Protein AF-A0A960FI20-F1 (afdb_monomer)

Structure (mmCIF, N/CA/C/O backbone):
data_AF-A0A960FI20-F1
#
_entry.id   AF-A0A960FI20-F1
#
loop_
_atom_site.group_PDB
_atom_site.id
_atom_site.type_symbol
_atom_site.label_atom_id
_atom_site.label_alt_id
_atom_site.label_comp_id
_atom_site.label_asym_id
_atom_site.label_entity_id
_atom_site.label_seq_id
_atom_site.pdbx_PDB_ins_code
_atom_site.Cartn_x
_atom_site.Cartn_y
_atom_site.Cartn_z
_atom_site.occupancy
_atom_site.B_iso_or_equiv
_atom_site.auth_seq_id
_atom_site.auth_comp_id
_atom_site.auth_asym_id
_atom_site.auth_atom_id
_atom_site.pdbx_PDB_model_num
ATOM 1 N N . VAL A 1 1 ? 6.458 -1.472 -18.094 1.00 82.38 1 VAL A N 1
ATOM 2 C CA . VAL A 1 1 ? 7.546 -1.364 -17.097 1.00 82.38 1 VAL A CA 1
ATOM 3 C C . VAL A 1 1 ? 6.953 -1.947 -15.848 1.00 82.38 1 VAL A C 1
ATOM 5 O O . VAL A 1 1 ? 5.847 -1.532 -15.524 1.00 82.38 1 VAL A O 1
ATOM 8 N N . ASP A 1 2 ? 7.610 -2.917 -15.233 1.00 91.19 2 ASP A N 1
ATOM 9 C CA . ASP A 1 2 ? 7.006 -3.619 -14.106 1.00 91.19 2 ASP A CA 1
ATOM 10 C C . ASP A 1 2 ? 7.209 -2.804 -12.830 1.00 91.19 2 ASP A C 1
ATOM 12 O O . ASP A 1 2 ? 8.298 -2.275 -12.584 1.00 91.19 2 ASP A O 1
ATOM 16 N N . MET A 1 3 ? 6.151 -2.691 -12.035 1.00 94.38 3 MET A N 1
ATOM 17 C CA . MET A 1 3 ? 6.225 -2.192 -10.671 1.00 94.38 3 MET A CA 1
ATOM 18 C C . MET A 1 3 ? 6.506 -3.395 -9.779 1.00 94.38 3 MET A C 1
ATOM 20 O O . MET A 1 3 ? 5.755 -4.364 -9.776 1.00 94.38 3 MET A O 1
ATOM 24 N N . ILE A 1 4 ? 7.625 -3.363 -9.069 1.00 95.25 4 ILE A N 1
ATOM 25 C CA . ILE A 1 4 ? 8.129 -4.510 -8.300 1.00 95.25 4 ILE A CA 1
ATOM 26 C C . ILE A 1 4 ? 7.874 -4.355 -6.795 1.00 95.25 4 ILE A C 1
ATOM 28 O O . ILE A 1 4 ? 8.427 -5.106 -6.003 1.00 95.25 4 ILE A O 1
ATOM 32 N N . GLY A 1 5 ? 7.064 -3.370 -6.396 1.00 95.75 5 GLY A N 1
ATOM 33 C CA . GLY A 1 5 ? 6.751 -3.064 -5.005 1.00 95.75 5 GLY A CA 1
ATOM 34 C C . GLY A 1 5 ? 7.703 -2.056 -4.361 1.00 95.75 5 GLY A C 1
ATOM 35 O O . GLY A 1 5 ? 8.228 -1.145 -5.003 1.00 95.75 5 GLY A O 1
ATOM 36 N N . GLY A 1 6 ? 7.895 -2.206 -3.052 1.00 96.00 6 GLY A N 1
ATOM 37 C CA . GLY A 1 6 ? 8.573 -1.251 -2.178 1.00 96.00 6 GLY A CA 1
ATOM 38 C C . GLY A 1 6 ? 7.660 -0.865 -1.021 1.00 96.00 6 GLY A C 1
ATOM 39 O O . GLY A 1 6 ? 6.685 -1.554 -0.750 1.00 96.00 6 GLY A O 1
ATOM 40 N N . VAL A 1 7 ? 7.949 0.234 -0.333 1.00 97.00 7 VAL A N 1
ATOM 41 C CA . VAL A 1 7 ? 7.071 0.729 0.737 1.00 97.00 7 VAL A CA 1
ATOM 42 C C . VAL A 1 7 ? 5.947 1.579 0.141 1.00 97.00 7 VAL A C 1
ATOM 44 O O . VAL A 1 7 ? 6.214 2.469 -0.667 1.00 97.00 7 VAL A O 1
ATOM 47 N N . SER A 1 8 ? 4.708 1.295 0.551 1.00 96.69 8 SER A N 1
ATOM 48 C CA . SER A 1 8 ? 3.514 2.079 0.199 1.00 96.69 8 SER A CA 1
ATOM 49 C C . SER A 1 8 ? 3.365 3.347 1.068 1.00 96.69 8 SER A C 1
ATOM 51 O O . SER A 1 8 ? 4.309 3.774 1.735 1.00 96.69 8 SER A O 1
ATOM 53 N N . TYR A 1 9 ? 2.192 3.987 1.057 1.00 94.62 9 TYR A N 1
ATOM 54 C CA . TYR A 1 9 ? 1.905 5.242 1.748 1.00 94.62 9 TYR A CA 1
ATOM 55 C C . TYR A 1 9 ? 2.172 5.150 3.257 1.00 94.62 9 TYR A C 1
ATOM 57 O O . TYR A 1 9 ? 1.477 4.455 3.997 1.00 94.62 9 TYR A O 1
ATOM 65 N N . ILE A 1 10 ? 3.188 5.880 3.724 1.00 96.00 10 ILE A N 1
ATOM 66 C CA . ILE A 1 10 ? 3.640 5.872 5.117 1.00 96.00 10 ILE A CA 1
ATOM 67 C C . ILE A 1 10 ? 3.602 7.277 5.723 1.00 96.00 10 ILE A C 1
ATOM 69 O O . ILE A 1 10 ? 4.034 8.258 5.112 1.00 96.00 10 ILE A O 1
ATOM 73 N N . GLY A 1 11 ? 3.078 7.373 6.946 1.00 94.75 11 GLY A N 1
ATOM 74 C CA . GLY A 1 11 ? 2.953 8.626 7.677 1.00 94.75 11 GLY A CA 1
ATOM 75 C C . GLY A 1 11 ? 4.294 9.177 8.192 1.00 94.75 11 GLY A C 1
ATOM 76 O O . GLY A 1 11 ? 5.259 8.431 8.384 1.00 94.75 11 GLY A O 1
ATOM 77 N N . PRO A 1 12 ? 4.382 10.491 8.475 1.00 93.06 12 PRO A N 1
ATOM 78 C CA . PRO A 1 12 ? 5.591 11.097 9.024 1.00 93.06 12 PRO A CA 1
ATOM 79 C C . PRO A 1 12 ? 6.026 10.454 10.347 1.00 93.06 12 PRO A C 1
ATOM 81 O O . PRO A 1 12 ? 5.222 10.282 11.260 1.00 93.06 1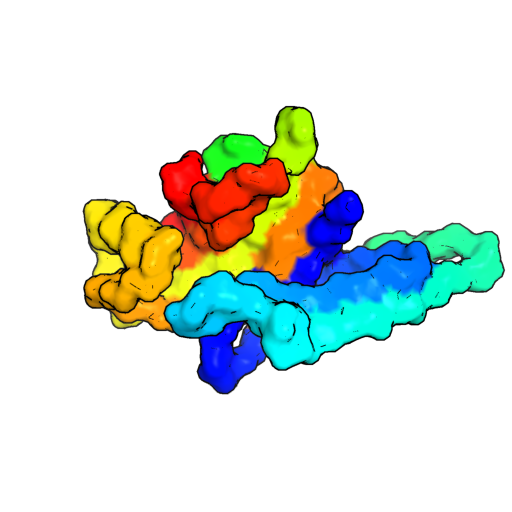2 PRO A O 1
ATOM 84 N N . GLY A 1 13 ? 7.322 10.159 10.475 1.00 94.25 13 GLY A N 1
ATOM 85 C CA . GLY A 1 13 ? 7.905 9.600 11.701 1.00 94.25 13 GLY A CA 1
ATOM 86 C C . GLY A 1 13 ? 7.683 8.097 11.901 1.00 94.25 13 GLY A C 1
ATOM 87 O O . GLY A 1 13 ? 8.167 7.560 12.894 1.00 94.25 13 GLY A O 1
ATOM 88 N N . GLN A 1 14 ? 7.000 7.426 10.972 1.00 94.44 14 GLN A N 1
ATOM 89 C CA . GLN A 1 14 ? 6.818 5.977 10.981 1.00 94.44 14 GLN A CA 1
ATOM 90 C C . GLN A 1 14 ? 8.007 5.260 10.328 1.00 94.44 14 GLN A C 1
ATOM 92 O O . GLN A 1 14 ? 8.851 5.861 9.657 1.00 94.44 14 GLN A O 1
ATOM 97 N N . THR A 1 15 ? 8.089 3.950 10.532 1.00 95.38 15 THR A N 1
ATOM 98 C CA . THR A 1 15 ? 9.057 3.070 9.872 1.00 95.38 15 THR A CA 1
ATOM 99 C C . THR A 1 15 ? 8.374 1.752 9.548 1.00 95.38 15 THR A C 1
ATOM 101 O O . THR A 1 15 ? 7.622 1.234 10.367 1.00 95.38 15 THR A O 1
ATOM 104 N N . ILE A 1 16 ? 8.648 1.224 8.360 1.00 96.31 16 ILE A N 1
ATOM 105 C CA . ILE A 1 16 ? 8.193 -0.089 7.915 1.00 96.31 16 ILE A CA 1
ATOM 106 C C . ILE A 1 16 ? 9.279 -0.700 7.033 1.00 96.31 16 ILE A C 1
ATOM 108 O O . ILE A 1 16 ? 10.010 0.024 6.349 1.00 96.31 16 ILE A O 1
ATOM 112 N N . ASP A 1 17 ? 9.351 -2.024 7.026 1.00 97.00 17 ASP A N 1
ATOM 113 C CA . ASP A 1 17 ? 10.226 -2.777 6.146 1.00 97.00 17 ASP A CA 1
ATOM 114 C C . ASP A 1 17 ? 9.407 -3.475 5.056 1.00 97.00 17 ASP A C 1
ATOM 116 O O . ASP A 1 17 ? 8.407 -4.147 5.327 1.00 97.00 17 ASP A O 1
ATOM 120 N N . ALA A 1 18 ? 9.867 -3.338 3.816 1.00 96.75 18 ALA A N 1
ATOM 121 C CA . ALA A 1 18 ? 9.397 -4.109 2.678 1.00 96.75 18 ALA A CA 1
ATOM 122 C C . ALA A 1 18 ? 10.592 -4.792 2.009 1.00 96.75 18 ALA A C 1
ATOM 124 O O . ALA A 1 18 ? 11.679 -4.217 1.921 1.00 96.75 18 ALA A O 1
ATOM 125 N N . MET A 1 19 ? 10.383 -6.010 1.525 1.00 95.75 19 MET A N 1
ATOM 126 C CA . MET A 1 19 ? 11.383 -6.777 0.798 1.00 95.75 19 MET A CA 1
ATOM 127 C C . MET A 1 19 ? 10.833 -7.147 -0.572 1.00 95.75 19 MET A C 1
ATOM 129 O O . MET A 1 19 ? 9.736 -7.687 -0.687 1.00 95.75 19 MET A O 1
ATOM 133 N N . VAL A 1 20 ? 11.604 -6.841 -1.609 1.00 93.88 20 VAL A N 1
ATOM 134 C CA . VAL A 1 20 ? 11.245 -7.095 -3.004 1.00 93.88 20 VAL A CA 1
ATOM 135 C C . VAL A 1 20 ? 12.447 -7.652 -3.743 1.00 93.88 20 VAL A C 1
ATOM 137 O O . VAL A 1 20 ? 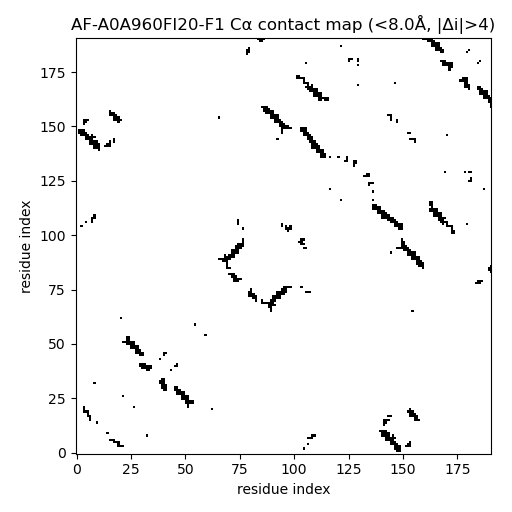13.592 -7.302 -3.437 1.00 93.88 20 VAL A O 1
ATOM 140 N N . ASP A 1 21 ? 12.179 -8.482 -4.741 1.00 90.50 21 ASP A N 1
ATOM 141 C CA . ASP A 1 21 ? 13.219 -8.971 -5.628 1.00 90.50 21 ASP A CA 1
ATOM 142 C C . ASP A 1 21 ? 13.553 -7.921 -6.678 1.00 90.50 21 ASP A C 1
ATOM 144 O O . ASP A 1 21 ? 12.712 -7.487 -7.466 1.00 90.50 21 ASP A O 1
ATOM 148 N N . LEU A 1 22 ? 14.821 -7.518 -6.706 1.00 90.75 22 LEU A N 1
ATOM 149 C CA . LEU A 1 22 ? 15.309 -6.586 -7.707 1.00 90.75 22 LEU A CA 1
ATOM 150 C C . LEU A 1 22 ? 15.902 -7.360 -8.891 1.00 90.75 22 LEU A C 1
ATOM 152 O O . LEU A 1 22 ? 16.915 -8.048 -8.717 1.00 90.75 22 LEU A O 1
ATOM 156 N N . PRO A 1 23 ? 15.338 -7.238 -10.107 1.00 87.44 23 PRO A N 1
ATOM 157 C CA . PRO A 1 23 ? 15.935 -7.855 -11.279 1.00 87.44 23 PRO A CA 1
ATOM 158 C C . PRO A 1 23 ? 17.268 -7.178 -11.616 1.00 87.44 23 PRO A C 1
ATOM 160 O O . PRO A 1 23 ? 17.467 -5.985 -11.377 1.00 87.44 23 PRO A O 1
ATOM 163 N N . ALA A 1 24 ? 18.181 -7.935 -12.228 1.00 90.12 24 ALA A N 1
ATOM 164 C CA . ALA A 1 24 ? 19.401 -7.367 -12.788 1.00 90.12 24 ALA A CA 1
ATOM 165 C C . ALA A 1 24 ? 19.065 -6.289 -13.833 1.00 90.12 24 ALA A C 1
ATOM 167 O O . ALA A 1 24 ? 18.189 -6.477 -14.678 1.00 90.12 24 ALA A O 1
ATOM 168 N N . GLY A 1 25 ? 19.799 -5.178 -13.810 1.00 91.31 25 GLY A N 1
ATOM 169 C CA . GLY A 1 25 ? 19.575 -4.034 -14.690 1.00 91.31 25 GLY A CA 1
ATOM 170 C C . GLY A 1 25 ? 19.323 -2.736 -13.929 1.00 91.31 25 GLY A C 1
ATOM 171 O O . GLY A 1 25 ? 19.818 -2.532 -12.822 1.00 91.31 25 GLY A O 1
ATOM 172 N N . THR A 1 26 ? 18.606 -1.813 -14.563 1.00 94.44 26 THR A N 1
ATOM 173 C CA . THR A 1 26 ? 18.280 -0.508 -13.980 1.00 94.44 26 THR A CA 1
ATOM 174 C C . THR A 1 26 ? 16.922 -0.572 -13.298 1.00 94.44 26 THR A C 1
ATOM 176 O O . THR A 1 26 ? 15.915 -0.815 -13.956 1.00 94.44 26 THR A O 1
ATOM 179 N N . VAL A 1 27 ? 16.899 -0.293 -11.999 1.00 95.38 27 VAL A N 1
ATOM 180 C CA . VAL A 1 27 ? 15.680 -0.161 -11.197 1.00 95.38 27 VAL A CA 1
ATOM 181 C C . VAL A 1 27 ? 15.535 1.296 -10.782 1.00 95.38 27 VAL A C 1
ATOM 183 O O . VAL A 1 27 ? 16.513 1.937 -10.400 1.00 95.38 27 VAL A O 1
ATOM 186 N N . MET A 1 28 ? 14.321 1.832 -10.844 1.00 95.62 28 MET A N 1
ATOM 187 C CA . MET A 1 28 ? 14.019 3.165 -10.334 1.00 95.62 28 MET A CA 1
ATOM 188 C C . MET A 1 28 ? 13.150 3.041 -9.085 1.00 95.62 28 MET A C 1
ATOM 190 O O . MET A 1 28 ? 12.096 2.419 -9.126 1.00 95.62 28 MET A O 1
ATOM 194 N N . ALA A 1 29 ? 13.589 3.648 -7.988 1.00 95.31 29 ALA A N 1
ATOM 195 C CA . ALA A 1 29 ? 12.762 3.860 -6.811 1.00 95.31 29 ALA A CA 1
ATOM 196 C C . ALA A 1 29 ? 12.057 5.212 -6.959 1.00 95.31 29 ALA A C 1
ATOM 198 O O . ALA A 1 29 ? 12.718 6.237 -7.154 1.00 95.31 29 ALA A O 1
ATOM 199 N N . MET A 1 30 ? 10.728 5.220 -6.881 1.00 95.31 30 MET A N 1
ATOM 200 C CA . MET A 1 30 ? 9.900 6.415 -7.053 1.00 95.31 30 MET A CA 1
ATOM 201 C C . MET A 1 30 ? 8.853 6.482 -5.948 1.00 95.31 30 MET A C 1
ATOM 203 O O . MET A 1 30 ? 8.165 5.501 -5.690 1.00 95.31 30 MET A O 1
ATOM 207 N N . CYS A 1 31 ? 8.705 7.646 -5.317 1.00 95.19 31 CYS A N 1
ATOM 208 C CA . CYS A 1 31 ? 7.596 7.896 -4.402 1.00 95.19 31 CYS A CA 1
ATOM 209 C C . CYS A 1 31 ? 6.406 8.493 -5.171 1.00 95.19 31 CYS A C 1
ATOM 211 O O . CYS A 1 31 ? 6.470 9.641 -5.619 1.00 95.19 31 CYS A O 1
ATOM 213 N N . TYR A 1 32 ? 5.334 7.713 -5.327 1.00 92.38 32 TYR A N 1
ATOM 214 C CA . TYR A 1 32 ? 4.111 8.134 -6.030 1.00 92.38 32 TYR A CA 1
ATOM 215 C C . TYR A 1 32 ? 3.142 8.942 -5.168 1.00 92.38 32 TYR A C 1
ATOM 217 O O . TYR A 1 32 ? 2.195 9.519 -5.690 1.00 92.38 32 TYR A O 1
ATOM 225 N N . VAL A 1 33 ? 3.418 9.043 -3.869 1.00 92.00 33 VAL A N 1
ATOM 226 C CA . VAL A 1 33 ? 2.617 9.816 -2.924 1.00 92.00 33 VAL A CA 1
ATOM 227 C C . VAL A 1 33 ? 2.472 11.267 -3.398 1.00 92.00 33 VAL A C 1
ATOM 229 O O . VAL A 1 33 ? 3.501 11.929 -3.591 1.00 92.00 33 VAL A O 1
ATOM 232 N N . PRO A 1 34 ? 1.240 11.770 -3.591 1.00 90.50 34 PRO A N 1
ATOM 233 C CA . PRO A 1 34 ? 1.019 13.147 -3.998 1.00 90.50 34 PRO A CA 1
ATOM 234 C C . PRO A 1 34 ? 1.239 14.113 -2.830 1.00 90.50 34 PRO A C 1
ATOM 236 O O . PRO A 1 34 ? 0.915 13.827 -1.677 1.00 90.50 34 PRO A O 1
ATOM 239 N N . ASP A 1 35 ? 1.773 15.288 -3.144 1.00 90.12 35 ASP A N 1
ATOM 240 C CA . ASP A 1 35 ? 1.761 16.438 -2.247 1.00 90.12 35 ASP A CA 1
ATOM 241 C C . ASP A 1 35 ? 0.374 17.132 -2.244 1.00 90.12 35 ASP A C 1
ATOM 243 O O . ASP A 1 35 ? -0.534 16.712 -2.969 1.00 90.12 35 ASP A O 1
ATOM 247 N N . PRO A 1 36 ? 0.164 18.206 -1.456 1.00 88.56 36 PRO A N 1
ATOM 248 C CA . PRO A 1 36 ? -1.114 18.924 -1.440 1.00 88.56 36 PRO A CA 1
ATOM 249 C C . PRO A 1 36 ? -1.542 19.545 -2.783 1.00 88.56 36 PRO A C 1
ATOM 251 O O . PRO A 1 36 ? -2.718 19.866 -2.937 1.00 88.56 36 PRO A O 1
ATOM 254 N N . ASP A 1 37 ? -0.623 19.715 -3.742 1.00 88.25 37 ASP A N 1
ATOM 255 C CA . ASP A 1 37 ? -0.922 20.182 -5.102 1.00 88.25 37 ASP A CA 1
ATOM 256 C C . ASP A 1 37 ? -1.252 19.009 -6.056 1.00 88.25 37 ASP A C 1
ATOM 258 O O . ASP A 1 37 ? -1.463 19.222 -7.252 1.00 88.25 37 ASP A O 1
ATOM 262 N N . GLY A 1 38 ? -1.269 17.767 -5.554 1.00 87.00 38 GLY A N 1
ATOM 263 C CA . GLY A 1 38 ? -1.488 16.549 -6.336 1.00 87.00 38 GLY A CA 1
ATOM 264 C C . GLY A 1 38 ? -0.245 16.055 -7.084 1.00 87.00 38 GLY A C 1
ATOM 265 O O . GLY A 1 38 ? -0.346 15.167 -7.929 1.00 87.00 38 GLY A O 1
ATOM 266 N N . VAL A 1 39 ? 0.937 16.621 -6.819 1.00 90.88 39 VAL A N 1
ATOM 267 C CA . VAL A 1 39 ? 2.173 16.264 -7.524 1.00 90.88 39 VAL A CA 1
ATOM 268 C C . VAL A 1 39 ? 2.902 15.161 -6.766 1.00 90.88 39 VAL A C 1
ATOM 270 O O . VAL A 1 39 ? 3.272 15.342 -5.608 1.00 90.88 39 VAL A O 1
ATOM 273 N N . ALA A 1 40 ? 3.176 14.037 -7.432 1.00 92.81 40 ALA A N 1
ATOM 274 C CA . ALA A 1 40 ? 3.939 12.937 -6.844 1.00 92.81 40 ALA A CA 1
ATOM 275 C C . ALA A 1 40 ? 5.310 13.404 -6.320 1.00 92.81 40 ALA A C 1
ATOM 277 O O . ALA A 1 40 ? 6.055 14.106 -7.016 1.00 92.81 40 ALA A O 1
ATOM 278 N N . HIS A 1 41 ? 5.701 12.953 -5.128 1.00 95.81 41 HIS A N 1
ATOM 279 C CA . HIS A 1 41 ? 6.988 13.299 -4.523 1.00 95.81 41 HIS A CA 1
ATOM 280 C C . HIS A 1 41 ? 8.195 12.927 -5.399 1.00 95.81 41 HIS A C 1
ATOM 282 O O . HIS A 1 41 ? 9.216 13.618 -5.351 1.00 95.81 41 HIS A O 1
ATOM 288 N N . ALA A 1 42 ? 8.093 11.906 -6.256 1.00 96.38 42 ALA A N 1
ATOM 289 C CA . ALA A 1 42 ? 9.114 11.588 -7.255 1.00 96.38 42 ALA A CA 1
ATOM 290 C C . ALA A 1 42 ? 9.433 12.783 -8.170 1.00 96.38 42 ALA A C 1
ATOM 292 O O . ALA A 1 42 ? 10.605 13.066 -8.428 1.00 96.38 42 ALA A O 1
ATOM 293 N N . LEU A 1 43 ? 8.410 13.540 -8.585 1.00 95.62 43 LEU A N 1
ATOM 294 C CA . LEU A 1 43 ? 8.551 14.762 -9.387 1.00 95.62 43 LEU A CA 1
ATOM 295 C C . LEU A 1 43 ? 9.052 15.957 -8.563 1.00 95.62 43 LEU A C 1
ATOM 297 O O . LEU A 1 43 ? 9.542 16.937 -9.123 1.00 95.62 43 LEU A O 1
ATOM 301 N N . ARG A 1 44 ? 8.988 15.862 -7.231 1.00 96.25 44 ARG A N 1
ATOM 302 C CA . ARG A 1 44 ? 9.649 16.779 -6.290 1.00 96.25 44 ARG A CA 1
ATOM 303 C C . ARG A 1 44 ? 11.087 16.362 -5.953 1.00 96.25 44 ARG A C 1
ATOM 305 O O . ARG A 1 44 ? 11.737 17.028 -5.153 1.00 96.25 44 ARG A O 1
ATOM 312 N N . GLY A 1 45 ? 11.602 15.300 -6.576 1.00 96.50 45 GLY A N 1
ATOM 313 C CA . GLY A 1 45 ? 12.975 14.822 -6.404 1.00 96.50 45 GLY A CA 1
ATOM 314 C C . GLY A 1 45 ? 13.122 13.606 -5.489 1.00 96.50 45 GLY A C 1
ATOM 315 O O . GLY A 1 45 ? 14.243 13.153 -5.279 1.00 96.50 45 GLY A O 1
ATOM 316 N N . MET A 1 46 ? 12.026 13.036 -4.978 1.00 97.56 46 MET A N 1
ATOM 317 C CA . MET A 1 46 ? 12.043 11.783 -4.212 1.00 97.56 46 MET A CA 1
ATOM 318 C C . MET A 1 46 ? 12.067 10.567 -5.147 1.00 97.56 46 MET A C 1
ATOM 320 O O . MET A 1 46 ? 11.151 9.743 -5.180 1.00 97.56 46 MET A O 1
ATOM 324 N N . SER A 1 47 ? 13.111 10.496 -5.965 1.00 96.75 47 SER A N 1
ATOM 325 C CA . SER A 1 47 ? 13.395 9.361 -6.833 1.00 96.75 47 SER A CA 1
ATOM 326 C C . SER A 1 47 ? 14.878 9.015 -6.787 1.00 96.75 47 SER A C 1
ATOM 328 O O . SER A 1 47 ? 15.732 9.862 -6.521 1.00 96.75 47 SER A O 1
ATOM 330 N N . SER A 1 48 ? 15.187 7.746 -7.020 1.00 96.69 48 SER A N 1
ATOM 331 C CA . SER A 1 48 ? 16.555 7.251 -7.111 1.00 96.69 48 SER A CA 1
ATOM 332 C C . SER A 1 48 ? 16.645 6.169 -8.175 1.00 96.69 48 SER A C 1
ATOM 334 O O . SER A 1 48 ? 15.670 5.477 -8.458 1.00 96.69 48 SER A O 1
ATOM 336 N N . VAL A 1 49 ? 17.824 6.014 -8.766 1.00 95.81 49 VAL A N 1
ATOM 337 C CA . VAL A 1 49 ? 18.101 4.969 -9.751 1.00 95.81 49 VAL A CA 1
ATOM 338 C C . VAL A 1 49 ? 19.167 4.049 -9.184 1.00 95.81 49 VAL A C 1
ATOM 340 O O . VAL A 1 49 ? 20.237 4.495 -8.772 1.00 95.81 49 VAL A O 1
ATOM 343 N N . LEU A 1 50 ? 18.877 2.755 -9.192 1.00 93.44 50 LEU A N 1
ATOM 344 C CA . LEU A 1 50 ? 19.777 1.692 -8.789 1.00 93.44 50 LEU A CA 1
ATOM 345 C C . LEU A 1 50 ? 20.204 0.910 -10.031 1.00 93.44 50 LEU A C 1
ATOM 347 O O . LEU A 1 50 ? 19.402 0.630 -10.920 1.00 93.44 50 LEU A O 1
ATOM 351 N N . THR A 1 51 ? 21.482 0.548 -10.091 1.00 94.88 51 THR A N 1
ATOM 352 C CA . THR A 1 51 ? 21.969 -0.452 -11.046 1.00 94.88 51 THR A CA 1
ATOM 353 C C . THR A 1 51 ? 22.223 -1.736 -10.282 1.00 94.88 51 THR A C 1
ATOM 355 O O . THR A 1 51 ? 23.120 -1.799 -9.443 1.00 94.88 51 THR A O 1
ATOM 358 N N . VAL A 1 52 ? 21.417 -2.746 -10.566 1.00 92.06 52 VAL A N 1
ATOM 359 C CA . VAL A 1 52 ? 21.499 -4.072 -9.971 1.00 92.06 52 VAL A CA 1
ATOM 360 C C . VAL A 1 52 ? 22.366 -4.923 -10.887 1.00 92.06 52 VAL A C 1
ATOM 362 O O . VAL A 1 52 ? 22.046 -5.128 -12.059 1.00 92.06 52 VAL A O 1
ATOM 365 N N . GLY A 1 53 ? 23.509 -5.372 -10.377 1.00 86.56 53 GLY A N 1
ATOM 366 C CA . GLY A 1 53 ? 24.385 -6.262 -11.130 1.00 86.56 53 GLY A CA 1
ATOM 367 C C . GLY A 1 53 ? 23.690 -7.593 -11.413 1.00 86.56 53 GLY A C 1
ATOM 368 O O . GLY A 1 53 ? 23.007 -8.137 -10.549 1.00 86.56 53 GLY A O 1
ATOM 369 N N . GLY A 1 54 ? 23.886 -8.141 -12.611 1.00 72.81 54 GLY A N 1
ATOM 370 C CA . GLY A 1 54 ? 23.654 -9.567 -12.818 1.00 72.81 54 GLY A CA 1
ATOM 371 C C . GLY A 1 54 ? 24.746 -10.340 -12.087 1.00 72.81 54 GLY A C 1
ATOM 372 O O . GLY A 1 54 ? 25.916 -9.983 -12.219 1.00 72.81 54 GLY A O 1
ATOM 373 N N . GLY A 1 55 ? 24.384 -11.369 -11.316 1.00 63.38 55 GLY A N 1
ATOM 374 C CA . GLY A 1 55 ? 25.371 -12.302 -10.764 1.00 63.38 55 GLY A CA 1
ATOM 375 C C . GLY A 1 55 ? 26.273 -12.864 -11.870 1.00 63.38 55 GLY A C 1
ATOM 376 O O . GLY A 1 55 ? 25.879 -12.849 -13.035 1.00 63.38 55 GLY A O 1
ATOM 377 N N . ASP A 1 56 ? 27.470 -13.335 -11.510 1.00 62.38 56 ASP A N 1
ATOM 378 C CA . ASP A 1 56 ? 28.610 -13.672 -12.390 1.00 62.38 56 ASP A CA 1
ATOM 379 C C . ASP A 1 56 ? 28.359 -14.802 -13.428 1.00 62.38 56 ASP A C 1
ATOM 381 O O . ASP A 1 56 ? 29.095 -15.786 -13.500 1.00 62.38 56 ASP A O 1
ATOM 385 N N . GLY A 1 57 ? 27.306 -14.713 -14.244 1.00 56.91 57 GLY A N 1
ATOM 386 C CA . GLY A 1 57 ? 26.899 -15.723 -15.225 1.00 56.91 57 GLY A CA 1
ATOM 387 C C . GLY A 1 57 ? 26.405 -17.045 -14.623 1.00 56.91 57 GLY A C 1
ATOM 388 O O . GLY A 1 57 ? 26.153 -17.990 -15.369 1.00 56.91 57 GLY A O 1
ATOM 389 N N . GLY A 1 58 ? 26.281 -17.134 -13.296 1.00 58.94 58 GLY A N 1
ATOM 390 C CA . GLY A 1 58 ? 25.672 -18.267 -12.600 1.00 58.94 58 GLY A CA 1
ATOM 391 C C . GLY A 1 58 ? 24.145 -18.200 -12.617 1.00 58.94 58 GLY A C 1
ATOM 392 O O . GLY A 1 58 ? 23.560 -17.146 -12.864 1.00 58.94 58 GLY A O 1
ATOM 393 N N . THR A 1 59 ? 23.488 -19.326 -12.329 1.00 55.78 59 THR A N 1
ATOM 394 C CA . THR A 1 59 ? 22.049 -19.343 -12.028 1.00 55.78 59 THR A CA 1
ATOM 395 C C . THR A 1 59 ? 21.770 -18.315 -10.926 1.00 55.78 59 THR A C 1
ATOM 397 O O . THR A 1 59 ? 22.454 -18.378 -9.898 1.00 55.78 59 THR A O 1
ATOM 400 N N . PRO A 1 60 ? 20.818 -17.379 -11.111 1.00 57.47 60 PRO A N 1
ATOM 401 C CA . PRO A 1 60 ? 20.420 -16.469 -10.046 1.00 57.47 60 PRO A CA 1
ATOM 402 C C . PRO A 1 60 ? 20.113 -17.271 -8.775 1.00 57.47 60 PRO A C 1
ATOM 404 O O . PRO A 1 60 ? 19.499 -18.341 -8.886 1.00 57.47 60 PRO A O 1
ATOM 407 N N . PRO A 1 61 ? 20.562 -16.824 -7.587 1.00 58.66 61 PRO A N 1
ATOM 408 C CA . PRO A 1 61 ? 20.132 -17.462 -6.352 1.00 58.66 61 PRO A CA 1
ATOM 409 C C . PRO A 1 61 ? 18.601 -17.494 -6.329 1.00 58.66 61 PRO A C 1
ATOM 411 O O . PRO A 1 61 ? 17.954 -16.557 -6.797 1.00 58.66 61 PRO A O 1
ATOM 414 N N . ALA A 1 62 ? 18.032 -18.599 -5.844 1.00 63.09 62 ALA A N 1
ATOM 415 C CA . ALA A 1 62 ? 16.590 -18.685 -5.668 1.00 63.09 62 ALA A CA 1
ATOM 416 C C . ALA A 1 62 ? 16.123 -17.526 -4.776 1.00 63.09 62 ALA A C 1
ATOM 418 O O . ALA A 1 62 ? 16.829 -17.176 -3.825 1.00 63.09 62 ALA A O 1
ATOM 419 N N . GLN A 1 63 ? 14.955 -16.965 -5.098 1.00 67.38 63 GLN A N 1
ATOM 420 C CA . GLN A 1 63 ? 14.271 -15.983 -4.263 1.00 67.38 63 GLN A CA 1
ATOM 421 C C . GLN A 1 63 ? 14.261 -16.478 -2.815 1.00 67.38 63 GLN A C 1
ATOM 423 O O . GLN A 1 63 ? 13.916 -17.632 -2.543 1.00 67.38 63 GLN A O 1
ATOM 428 N N . GLN A 1 64 ? 14.744 -15.629 -1.908 1.00 73.62 64 GLN A N 1
ATOM 429 C CA . GLN A 1 64 ? 14.815 -15.951 -0.491 1.00 73.62 64 GLN A CA 1
ATOM 430 C C . GLN A 1 64 ? 13.673 -15.247 0.225 1.00 73.62 64 GLN A C 1
ATOM 432 O O . GLN A 1 64 ? 13.739 -14.048 0.489 1.00 73.62 64 GLN A O 1
ATOM 437 N N . ASP A 1 65 ? 12.638 -16.013 0.552 1.00 85.00 65 ASP A N 1
ATOM 438 C CA . ASP A 1 65 ? 11.590 -15.580 1.466 1.00 85.00 65 ASP A CA 1
ATOM 439 C C . ASP A 1 65 ? 12.210 -15.171 2.818 1.00 85.00 65 ASP A C 1
ATOM 441 O O . ASP A 1 65 ? 13.193 -15.779 3.270 1.00 85.00 65 ASP A O 1
ATOM 445 N N . PRO A 1 66 ? 11.636 -14.172 3.503 1.00 84.94 66 PRO A N 1
ATOM 446 C CA . PRO A 1 66 ? 12.018 -13.888 4.872 1.00 84.94 66 PRO A CA 1
ATOM 447 C C . PRO A 1 66 ? 11.513 -15.032 5.765 1.00 84.94 66 PRO A C 1
ATOM 449 O O . PRO A 1 66 ? 10.382 -15.486 5.617 1.00 84.94 66 PRO A O 1
ATOM 452 N N . ASP A 1 67 ? 12.334 -15.512 6.698 1.00 79.75 67 ASP A N 1
ATOM 453 C CA . ASP A 1 67 ? 11.976 -16.633 7.579 1.00 79.75 67 ASP A CA 1
ATOM 454 C C . ASP A 1 67 ? 11.814 -16.151 9.036 1.00 79.75 67 ASP A C 1
ATOM 456 O O . ASP A 1 67 ? 12.786 -15.630 9.599 1.00 79.75 67 ASP A O 1
ATOM 460 N N . PRO A 1 68 ? 10.631 -16.305 9.673 1.00 87.50 68 PRO A N 1
ATOM 461 C CA . PRO A 1 68 ? 9.394 -16.906 9.149 1.00 87.50 68 PRO A CA 1
ATOM 462 C C . PRO A 1 68 ? 8.469 -15.918 8.408 1.00 87.50 68 PRO A C 1
ATOM 464 O O . PRO A 1 68 ? 8.360 -14.749 8.785 1.00 87.50 68 PRO A O 1
ATOM 467 N N . VAL A 1 69 ? 7.714 -16.430 7.425 1.00 94.88 69 VAL A N 1
ATOM 468 C CA . VAL A 1 69 ? 6.537 -15.758 6.837 1.00 94.88 69 VAL A CA 1
ATOM 469 C C . VAL A 1 69 ? 5.297 -16.091 7.676 1.00 94.88 69 VAL A C 1
ATOM 471 O O . VAL A 1 69 ? 4.949 -17.260 7.838 1.00 94.88 69 VAL A O 1
ATOM 474 N N . ALA A 1 70 ? 4.626 -15.069 8.205 1.00 96.44 70 ALA A N 1
ATOM 475 C CA . ALA A 1 70 ? 3.444 -15.179 9.061 1.00 96.44 70 ALA A CA 1
ATOM 476 C C . ALA A 1 70 ? 2.154 -15.497 8.284 1.00 96.44 70 ALA A C 1
ATOM 478 O O . ALA A 1 70 ? 1.271 -16.173 8.809 1.00 96.44 70 ALA A O 1
ATOM 479 N N . GLY A 1 71 ? 2.043 -15.036 7.036 1.00 96.62 71 GLY A N 1
ATOM 480 C CA . GLY A 1 71 ? 0.855 -15.238 6.209 1.00 96.62 71 GLY A CA 1
ATOM 481 C C . GLY A 1 71 ? 1.015 -14.728 4.779 1.00 96.62 71 GLY A C 1
ATOM 482 O O . GLY A 1 71 ? 2.070 -14.222 4.391 1.00 96.62 71 GLY A O 1
ATOM 483 N N . THR A 1 72 ? -0.040 -14.879 3.980 1.00 97.62 72 THR A N 1
ATOM 484 C CA . THR A 1 72 ? -0.117 -14.358 2.607 1.00 97.62 72 THR A CA 1
ATOM 485 C C . THR A 1 72 ? -1.316 -13.431 2.469 1.00 97.62 72 THR A C 1
ATOM 487 O O . THR A 1 72 ? -2.406 -13.780 2.910 1.00 97.62 72 THR A O 1
ATOM 490 N N . ILE A 1 73 ? -1.099 -12.267 1.865 1.00 98.31 73 ILE A N 1
ATOM 491 C CA . ILE A 1 73 ? -2.130 -11.322 1.440 1.00 98.31 73 ILE A CA 1
ATOM 492 C C . ILE A 1 73 ? -2.213 -11.423 -0.083 1.00 98.31 73 ILE A C 1
ATOM 494 O O . ILE A 1 73 ? -1.201 -11.262 -0.767 1.00 98.31 73 ILE A O 1
ATOM 498 N N . GLU A 1 74 ? -3.391 -11.720 -0.621 1.00 98.06 74 GLU A N 1
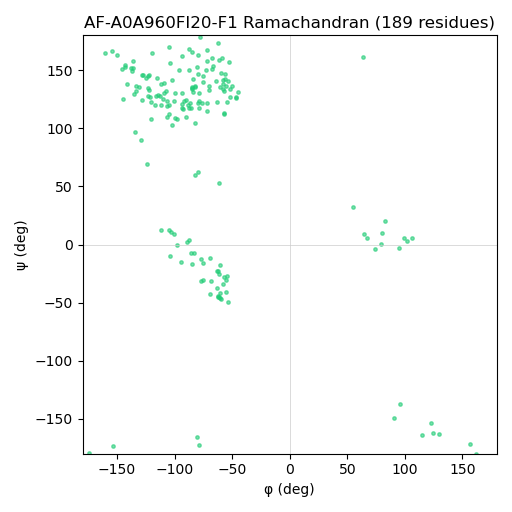ATOM 499 C CA . GLU A 1 74 ? -3.599 -11.774 -2.072 1.00 98.06 74 GLU A CA 1
ATOM 500 C C . GLU A 1 74 ? -4.255 -10.485 -2.560 1.00 98.06 74 GLU A C 1
ATOM 502 O O . GLU A 1 74 ? -5.270 -10.057 -2.009 1.00 98.06 74 GLU A O 1
ATOM 507 N N . LEU A 1 75 ? -3.679 -9.894 -3.607 1.00 97.56 75 LEU A N 1
ATOM 508 C CA . LEU A 1 75 ? -4.309 -8.855 -4.418 1.00 97.56 75 LEU A CA 1
ATOM 509 C C . LEU A 1 75 ? -4.873 -9.582 -5.644 1.00 97.56 75 LEU A C 1
ATOM 511 O O . LEU A 1 75 ? -4.109 -10.145 -6.434 1.00 97.56 75 LEU A O 1
ATOM 515 N N . ALA A 1 76 ? -6.190 -9.717 -5.725 1.00 95.44 76 ALA A N 1
ATOM 516 C CA . ALA A 1 76 ? -6.865 -10.494 -6.758 1.00 95.44 76 ALA A CA 1
ATOM 517 C C . ALA A 1 76 ? -7.806 -9.615 -7.582 1.00 95.44 76 ALA A C 1
ATOM 519 O O . ALA A 1 76 ? -8.171 -8.531 -7.146 1.00 95.44 76 ALA A O 1
ATOM 520 N N . GLU A 1 77 ? -8.239 -10.129 -8.734 1.00 93.50 77 GLU A N 1
ATOM 521 C CA . GLU A 1 77 ? -9.177 -9.460 -9.656 1.00 93.50 77 GLU A CA 1
ATOM 522 C C . GLU A 1 77 ? -10.491 -9.023 -8.979 1.00 93.50 77 GLU A C 1
ATOM 524 O O . GLU A 1 77 ? -11.145 -8.079 -9.402 1.00 93.50 77 GLU A O 1
ATOM 529 N N . ASP A 1 78 ? -10.900 -9.711 -7.910 1.00 91.31 78 ASP A N 1
ATOM 530 C CA . ASP A 1 78 ? -12.114 -9.413 -7.146 1.00 91.31 78 ASP A CA 1
ATOM 531 C C . ASP A 1 78 ? -11.843 -8.736 -5.788 1.00 91.31 78 ASP A C 1
ATOM 533 O O . ASP A 1 78 ? -12.749 -8.643 -4.957 1.00 91.31 78 ASP A O 1
ATOM 537 N N . GLY A 1 79 ? -10.615 -8.257 -5.560 1.00 91.44 79 GLY A N 1
ATOM 538 C CA . GLY A 1 79 ? -10.215 -7.497 -4.377 1.00 91.44 79 GLY A CA 1
ATOM 539 C C . GLY A 1 79 ? -9.179 -8.191 -3.489 1.00 91.44 79 GLY A C 1
ATOM 540 O O . GLY A 1 79 ? -8.479 -9.129 -3.880 1.00 91.44 79 GLY A O 1
ATOM 541 N N . TYR A 1 80 ? -9.042 -7.694 -2.259 1.00 94.50 80 TYR A N 1
ATOM 542 C CA . TYR A 1 80 ? -8.048 -8.195 -1.311 1.00 94.50 80 TYR A CA 1
ATOM 543 C C . TYR A 1 80 ? -8.522 -9.424 -0.545 1.00 94.50 80 TYR A C 1
ATOM 545 O O . TYR A 1 80 ? -9.652 -9.489 -0.060 1.00 94.50 80 TYR A O 1
ATOM 553 N N . ARG A 1 81 ? -7.596 -10.357 -0.311 1.00 95.44 81 ARG A N 1
ATOM 554 C CA . ARG A 1 81 ? -7.782 -11.465 0.632 1.00 95.44 81 ARG A CA 1
ATOM 555 C C . ARG A 1 81 ? -6.711 -11.388 1.706 1.00 95.44 81 ARG A C 1
ATOM 557 O O . ARG A 1 81 ? -5.537 -11.647 1.444 1.00 95.44 81 ARG A O 1
ATOM 564 N N . LEU A 1 82 ? -7.127 -11.007 2.909 1.00 96.19 82 LEU A N 1
ATOM 565 C CA . LEU A 1 82 ? -6.269 -10.942 4.087 1.00 96.19 82 LEU A CA 1
ATOM 566 C C . LEU A 1 82 ? -6.418 -12.233 4.913 1.00 96.19 82 LEU A C 1
ATOM 568 O O . LEU A 1 82 ? -7.494 -12.835 4.906 1.00 96.19 82 LEU A O 1
ATOM 572 N N . PRO A 1 83 ? -5.373 -12.667 5.640 1.00 95.38 83 PRO A N 1
ATOM 573 C CA . PRO A 1 83 ? -5.494 -13.745 6.619 1.00 95.38 83 PRO A CA 1
ATOM 574 C C . PRO A 1 83 ? -6.501 -13.421 7.733 1.00 95.38 83 PRO A C 1
ATOM 576 O O . PRO A 1 83 ? -6.574 -12.282 8.182 1.00 95.38 83 PRO A O 1
ATOM 579 N N . ASP A 1 84 ? -7.193 -14.442 8.252 1.00 92.06 84 ASP A N 1
ATOM 580 C CA . ASP A 1 84 ? -8.147 -14.295 9.372 1.00 92.06 84 ASP A CA 1
ATOM 581 C C . ASP A 1 84 ? -7.500 -13.787 10.674 1.00 92.06 84 ASP A C 1
ATOM 583 O O . ASP A 1 84 ? -8.181 -13.245 11.541 1.00 92.06 84 ASP A O 1
ATOM 587 N N . ALA A 1 85 ? -6.199 -14.023 10.841 1.00 92.88 85 ALA A N 1
ATOM 588 C CA . ALA A 1 85 ? -5.405 -13.544 11.962 1.00 92.88 85 ALA A CA 1
ATOM 589 C C . ALA A 1 85 ? -4.104 -12.964 11.424 1.00 92.88 85 ALA A C 1
ATOM 591 O O . ALA A 1 85 ? -3.461 -13.587 10.571 1.00 92.88 85 ALA A O 1
ATOM 592 N N . MET A 1 86 ? -3.695 -11.812 11.952 1.00 95.62 86 MET A N 1
ATOM 593 C CA . MET A 1 86 ? -2.508 -11.116 11.475 1.00 95.62 86 MET A CA 1
ATOM 594 C C . MET A 1 86 ? -1.499 -10.856 12.607 1.00 95.62 86 MET A C 1
ATOM 596 O O . MET A 1 86 ? -1.273 -9.705 12.987 1.00 95.62 86 MET A O 1
ATOM 600 N N . PRO A 1 87 ? -0.845 -11.905 13.158 1.00 95.81 87 PRO A N 1
ATOM 601 C CA . PRO A 1 87 ? 0.216 -11.719 14.144 1.00 95.81 87 PRO A CA 1
ATOM 602 C C . PRO A 1 87 ? 1.396 -10.927 13.564 1.00 95.81 87 PRO A C 1
ATOM 604 O O . PRO A 1 87 ? 1.619 -10.901 12.354 1.00 95.81 87 PRO A O 1
ATOM 607 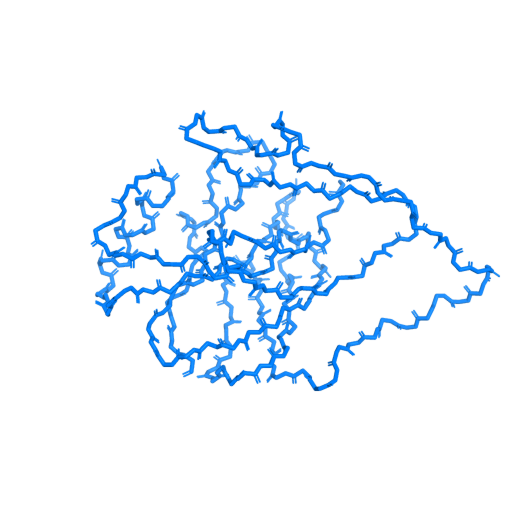N N . ALA A 1 88 ? 2.207 -10.331 14.433 1.00 96.31 88 ALA A N 1
ATOM 608 C CA . ALA A 1 88 ? 3.403 -9.624 13.992 1.00 96.31 88 ALA A CA 1
ATOM 609 C C . ALA A 1 88 ? 4.350 -10.540 13.187 1.00 96.31 88 ALA A C 1
ATOM 611 O O . ALA A 1 88 ? 4.655 -11.657 13.620 1.00 96.31 88 ALA A O 1
ATOM 612 N N . GLY A 1 89 ? 4.830 -10.068 12.035 1.00 96.94 89 GLY A N 1
ATOM 613 C CA . GLY A 1 89 ? 5.787 -10.781 11.191 1.00 96.94 89 GLY A CA 1
ATOM 614 C C . GLY A 1 89 ? 5.760 -10.363 9.722 1.00 96.94 89 GLY A C 1
ATOM 615 O O . GLY A 1 89 ? 5.104 -9.399 9.330 1.00 96.94 89 GLY A O 1
ATOM 616 N N . TRP A 1 90 ? 6.492 -11.109 8.895 1.00 98.00 90 TRP A N 1
ATOM 617 C CA . TRP A 1 90 ? 6.523 -10.901 7.449 1.00 98.00 90 TRP A CA 1
ATOM 618 C C . TRP A 1 90 ? 5.290 -11.487 6.767 1.00 98.00 90 TRP A C 1
ATOM 620 O O . TRP A 1 90 ? 4.975 -12.660 6.951 1.00 98.00 90 TRP A O 1
ATOM 630 N N . TYR A 1 91 ? 4.642 -10.703 5.916 1.00 98.06 91 TYR A N 1
ATOM 631 C CA . TYR A 1 91 ? 3.551 -11.145 5.055 1.00 98.06 91 TYR A CA 1
ATOM 632 C C . TYR A 1 91 ? 4.023 -11.168 3.615 1.00 98.06 91 TYR A C 1
ATOM 634 O O . TYR A 1 91 ? 4.578 -10.182 3.135 1.00 98.06 91 TYR A O 1
ATOM 642 N N . ARG A 1 92 ? 3.775 -12.280 2.923 1.00 98.06 92 ARG A N 1
ATOM 643 C CA . ARG A 1 92 ? 3.914 -12.353 1.467 1.00 98.06 92 ARG A CA 1
ATOM 644 C C . ARG A 1 92 ? 2.708 -11.662 0.847 1.00 98.06 92 ARG A C 1
ATOM 646 O O . ARG A 1 92 ? 1.584 -12.072 1.111 1.00 98.06 92 ARG A O 1
ATOM 653 N N . VAL A 1 93 ? 2.919 -10.641 0.035 1.00 98.38 93 VAL A N 1
ATOM 654 C CA . VAL A 1 93 ? 1.856 -9.982 -0.728 1.00 98.38 93 VAL A CA 1
ATOM 655 C C . VAL A 1 93 ? 1.992 -10.424 -2.172 1.00 98.38 93 VAL A C 1
ATOM 657 O O . VAL A 1 93 ? 3.042 -10.221 -2.780 1.00 98.38 93 VAL A O 1
ATOM 660 N N . ARG A 1 94 ? 0.955 -11.059 -2.713 1.00 98.00 94 ARG A N 1
ATOM 661 C CA . ARG A 1 94 ? 0.984 -11.644 -4.053 1.00 98.00 94 ARG A CA 1
ATOM 662 C C . ARG A 1 94 ? -0.089 -11.018 -4.924 1.00 98.00 94 ARG A C 1
ATOM 664 O O . ARG A 1 94 ? -1.269 -11.125 -4.599 1.00 98.00 94 ARG A O 1
ATOM 671 N N . ASN A 1 95 ? 0.317 -10.438 -6.051 1.00 97.75 95 ASN A N 1
ATOM 672 C CA . ASN A 1 95 ? -0.625 -10.013 -7.070 1.00 97.75 95 ASN A CA 1
ATOM 673 C C . ASN A 1 95 ? -0.995 -11.208 -7.949 1.00 97.75 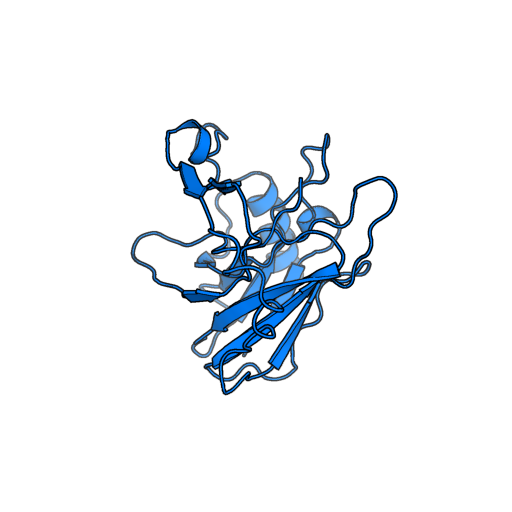95 ASN A C 1
ATOM 675 O O . ASN A 1 95 ? -0.205 -11.700 -8.758 1.00 97.75 95 ASN A O 1
ATOM 679 N N . THR A 1 96 ? -2.194 -11.721 -7.715 1.00 96.69 96 THR A N 1
ATOM 680 C CA . THR A 1 96 ? -2.775 -12.829 -8.472 1.00 96.69 96 THR A CA 1
ATOM 681 C C . THR A 1 96 ? -3.661 -12.350 -9.610 1.00 96.69 96 THR A C 1
ATOM 683 O O . THR A 1 96 ? -3.922 -13.148 -10.514 1.00 96.69 96 THR A O 1
ATOM 686 N N . ASP A 1 97 ? -4.055 -11.075 -9.604 1.00 95.62 97 ASP A N 1
ATOM 687 C CA . ASP A 1 97 ? -4.699 -10.459 -10.750 1.00 95.62 97 ASP A CA 1
ATOM 688 C C . ASP A 1 97 ? -3.714 -10.443 -11.926 1.00 95.62 97 ASP A C 1
ATOM 690 O O . ASP A 1 97 ? -2.571 -9.995 -11.812 1.00 95.62 97 ASP A O 1
ATOM 694 N N . GLN A 1 98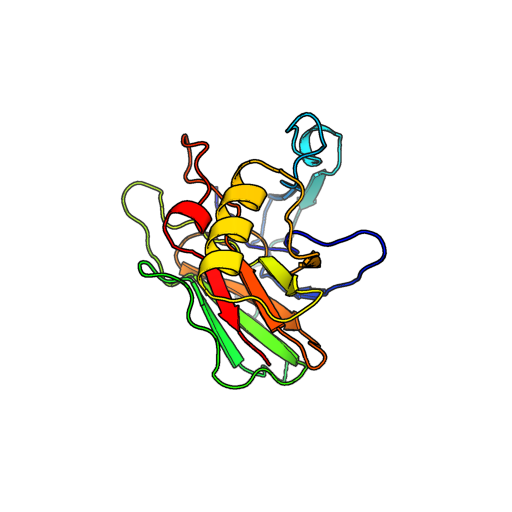 ? -4.121 -11.046 -13.040 1.00 92.31 98 GLN A N 1
ATOM 695 C CA . GLN A 1 98 ? -3.314 -11.045 -14.259 1.00 92.31 98 GLN A CA 1
ATOM 696 C C . GLN A 1 98 ? -3.548 -9.779 -15.089 1.00 92.31 98 GLN A C 1
ATOM 698 O O . GLN A 1 98 ? -2.722 -9.474 -15.953 1.00 92.31 98 GLN A O 1
ATOM 703 N N . GLY A 1 99 ? -4.640 -9.064 -14.805 1.00 84.25 99 GLY A N 1
ATOM 704 C CA . GLY A 1 99 ? -5.147 -7.952 -15.582 1.00 84.25 99 GLY A CA 1
ATOM 705 C C . GLY A 1 99 ? -5.579 -8.360 -16.989 1.00 84.25 99 GLY A C 1
ATOM 706 O O . GLY A 1 99 ? -5.140 -9.369 -17.549 1.00 84.25 99 GLY A O 1
ATOM 707 N N . ASP A 1 100 ? -6.390 -7.512 -17.609 1.00 78.00 100 ASP A N 1
ATOM 708 C CA . ASP A 1 100 ? -6.606 -7.515 -19.051 1.00 78.00 100 ASP A CA 1
ATOM 709 C C . ASP A 1 100 ? -6.077 -6.198 -19.635 1.00 78.00 100 ASP A C 1
ATOM 711 O O . ASP A 1 100 ? -6.135 -5.141 -19.022 1.00 78.00 100 ASP A O 1
ATOM 715 N N . GLY A 1 101 ? -5.489 -6.232 -20.833 1.00 73.31 101 GLY A N 1
ATOM 716 C CA . GLY A 1 101 ? -5.153 -4.999 -21.564 1.00 73.31 101 GLY A CA 1
ATOM 717 C C . GLY A 1 101 ? -4.102 -4.063 -20.936 1.00 73.31 101 GLY A C 1
ATOM 718 O O . GLY A 1 101 ? -3.883 -2.985 -21.486 1.00 73.31 101 GLY A O 1
ATOM 719 N N . GLY A 1 102 ? -3.406 -4.473 -19.870 1.00 74.50 102 GLY A N 1
ATOM 720 C CA . GLY A 1 102 ? -2.440 -3.642 -19.136 1.00 74.50 102 GLY A CA 1
ATOM 721 C C . GLY A 1 102 ? -2.929 -3.147 -17.770 1.00 74.50 102 GLY A C 1
ATOM 722 O O . GLY A 1 102 ? -2.207 -2.369 -17.145 1.00 74.50 102 GLY A O 1
ATOM 723 N N . GLU A 1 103 ? -4.108 -3.601 -17.343 1.00 86.50 103 GLU A N 1
ATOM 724 C CA . GLU A 1 103 ? -4.681 -3.423 -16.002 1.00 86.50 103 GLU A CA 1
ATOM 725 C C . GLU A 1 103 ? -4.062 -4.417 -14.992 1.00 86.50 103 GLU A C 1
ATOM 727 O O . GLU A 1 103 ? -3.093 -5.124 -15.302 1.00 86.50 103 GLU A O 1
ATOM 732 N N . GLY A 1 104 ? -4.605 -4.472 -13.773 1.00 92.12 104 GLY A N 1
ATOM 733 C CA . GLY A 1 104 ? -4.207 -5.435 -12.735 1.00 92.12 104 GLY A CA 1
ATOM 734 C C . GLY A 1 104 ? -2.961 -5.018 -11.951 1.00 92.12 104 GLY A C 1
ATOM 735 O O . GLY A 1 104 ? -2.269 -5.849 -11.361 1.00 92.12 104 GLY A O 1
ATOM 736 N N . LEU A 1 105 ? -2.613 -3.730 -11.968 1.00 94.81 105 LEU A N 1
ATOM 737 C CA . LEU A 1 105 ? -1.606 -3.174 -11.068 1.00 94.81 105 LEU A CA 1
ATOM 738 C C . LEU A 1 105 ? -2.236 -2.960 -9.690 1.00 94.81 105 LEU A C 1
ATOM 740 O O . LEU A 1 105 ? -3.176 -2.190 -9.588 1.00 94.81 105 LEU A O 1
ATOM 744 N N . HIS A 1 106 ? -1.678 -3.541 -8.628 1.00 97.00 106 HIS A N 1
ATOM 745 C CA . HIS A 1 106 ? -2.230 -3.341 -7.284 1.00 97.00 106 HIS A CA 1
ATOM 746 C C . HIS A 1 106 ? -1.201 -2.875 -6.278 1.00 97.00 106 HIS A C 1
ATOM 748 O O . HIS A 1 106 ? -0.042 -3.279 -6.317 1.00 97.00 106 HIS A O 1
ATOM 754 N N . GLU A 1 107 ? -1.636 -2.041 -5.350 1.00 97.31 107 GLU A N 1
ATOM 755 C CA . GLU A 1 107 ? -0.893 -1.663 -4.154 1.00 97.31 107 GLU A CA 1
ATOM 756 C C . GLU A 1 107 ? -1.473 -2.368 -2.918 1.00 97.31 107 GLU A C 1
ATOM 758 O O . GLU A 1 107 ? -2.504 -3.014 -2.993 1.00 97.31 107 GLU A O 1
ATOM 763 N N . LEU A 1 108 ? -0.799 -2.292 -1.772 1.00 98.44 108 LEU A N 1
ATOM 764 C CA . LEU A 1 108 ? -1.375 -2.570 -0.463 1.00 98.44 108 LEU A CA 1
ATOM 765 C C . LEU A 1 108 ? -0.944 -1.461 0.503 1.00 98.44 108 LEU A C 1
ATOM 767 O O . LEU A 1 108 ? 0.138 -1.541 1.081 1.00 98.44 108 LEU A O 1
ATOM 771 N N . SER A 1 109 ? -1.789 -0.453 0.711 1.00 98.25 109 SER A N 1
ATOM 772 C CA . SER A 1 109 ? -1.621 0.561 1.761 1.00 98.25 109 SER A CA 1
ATOM 773 C C . SER A 1 109 ? -2.391 0.163 3.017 1.00 98.25 109 SER A C 1
ATOM 775 O O . SER A 1 109 ? -3.577 -0.139 2.933 1.00 98.25 109 SER A O 1
ATOM 777 N N . ILE A 1 110 ? -1.756 0.198 4.190 1.00 98.38 110 ILE A N 1
ATOM 778 C CA . ILE A 1 110 ? -2.385 -0.121 5.478 1.00 98.38 110 ILE A CA 1
ATOM 779 C C . ILE A 1 110 ? -2.613 1.159 6.280 1.00 98.38 110 ILE A C 1
ATOM 781 O O . ILE A 1 110 ? -1.669 1.861 6.657 1.00 98.38 110 ILE A O 1
ATOM 785 N N . LEU A 1 111 ? -3.878 1.434 6.588 1.00 98.44 111 LEU A N 1
ATOM 786 C CA . LEU A 1 111 ? -4.305 2.573 7.390 1.00 98.44 111 LEU A CA 1
ATOM 787 C C . LEU A 1 111 ? -4.882 2.080 8.715 1.00 98.44 111 LEU A C 1
ATOM 789 O O . LEU A 1 111 ? -5.791 1.251 8.736 1.00 98.44 111 LEU A O 1
ATOM 793 N N . ARG A 1 112 ? -4.395 2.613 9.834 1.00 98.38 112 ARG A N 1
ATOM 794 C CA . ARG A 1 112 ? -5.017 2.411 11.144 1.00 98.38 112 ARG A CA 1
ATOM 795 C C . ARG A 1 112 ? -6.133 3.420 11.345 1.00 98.38 112 ARG A C 1
ATOM 797 O O . ARG A 1 112 ? -5.917 4.614 11.149 1.00 98.38 112 ARG A O 1
ATOM 804 N N . LEU A 1 113 ? -7.287 2.964 11.815 1.00 98.62 113 LEU A N 1
ATOM 805 C CA . LEU A 1 113 ? -8.380 3.838 12.216 1.00 98.62 113 LEU A CA 1
ATOM 806 C C . LEU A 1 113 ? -8.180 4.312 13.662 1.00 98.62 113 LEU A C 1
ATOM 808 O O . LEU A 1 113 ? -7.887 3.531 14.568 1.00 98.62 113 LEU A O 1
ATOM 812 N N . GLY A 1 114 ? -8.386 5.606 13.910 1.00 98.00 114 GLY A N 1
ATOM 813 C CA . GLY A 1 114 ? -8.309 6.198 15.251 1.00 98.00 114 GLY A CA 1
ATOM 814 C C . GLY A 1 114 ? -9.446 5.767 16.186 1.00 98.00 114 GLY A C 1
ATOM 815 O O . GLY A 1 114 ? -9.401 6.030 17.388 1.00 98.00 114 GLY A O 1
ATOM 816 N N . ARG A 1 115 ? -10.478 5.125 15.632 1.00 97.19 115 ARG A N 1
ATOM 817 C CA . ARG A 1 115 ? -11.607 4.499 16.324 1.00 97.19 115 ARG A CA 1
ATOM 818 C C . ARG A 1 115 ? -12.271 3.490 15.393 1.00 97.19 115 ARG A C 1
ATOM 820 O O . ARG A 1 115 ? -12.119 3.593 14.180 1.00 97.19 115 ARG A O 1
ATOM 827 N N . SER A 1 116 ? -13.104 2.624 15.955 1.00 96.56 116 SER A N 1
ATOM 828 C CA . SER A 1 116 ? -14.016 1.806 15.160 1.00 96.56 116 SER A CA 1
ATOM 829 C C . SER A 1 116 ? -14.948 2.668 14.308 1.00 96.56 116 SER A C 1
ATOM 831 O O . SER A 1 116 ? -15.425 3.724 14.753 1.00 96.56 116 SER A O 1
ATOM 833 N N . ALA A 1 117 ? -15.204 2.194 13.092 1.00 97.44 117 ALA A N 1
ATOM 834 C CA . ALA A 1 117 ? -16.067 2.817 12.099 1.00 97.44 117 ALA A CA 1
ATOM 835 C C . ALA A 1 117 ? -17.171 1.836 11.672 1.00 97.44 117 ALA A C 1
ATOM 837 O O . ALA A 1 117 ? -16.940 0.626 11.619 1.00 97.44 117 ALA A O 1
ATOM 838 N N . SER A 1 118 ? -18.379 2.333 11.395 1.00 97.50 118 SER A N 1
ATOM 839 C CA . SER A 1 118 ? -19.408 1.530 10.716 1.00 97.50 118 SER A CA 1
ATOM 840 C C . SER A 1 118 ? -19.057 1.310 9.239 1.00 97.50 118 SER A C 1
ATOM 842 O O . SER A 1 118 ? -18.200 2.005 8.702 1.00 97.50 118 SER A O 1
ATOM 844 N N . ALA A 1 119 ? -19.754 0.393 8.557 1.00 96.25 119 ALA A N 1
ATOM 845 C CA . ALA A 1 119 ? -19.599 0.204 7.109 1.00 96.25 119 ALA A CA 1
ATOM 846 C C . ALA A 1 119 ? -19.792 1.524 6.335 1.00 96.25 119 ALA A C 1
ATOM 848 O O . ALA A 1 119 ? -18.895 1.930 5.610 1.00 96.25 119 ALA A O 1
ATOM 849 N N . ASP A 1 120 ? -20.877 2.260 6.607 1.00 97.69 120 ASP A N 1
ATOM 850 C CA . ASP A 1 120 ? -21.129 3.573 5.992 1.00 97.69 120 ASP A CA 1
ATOM 851 C C . ASP A 1 120 ? -20.005 4.597 6.261 1.00 97.69 120 ASP A C 1
ATOM 853 O O . ASP A 1 120 ? -19.725 5.454 5.428 1.00 97.69 120 ASP A O 1
ATOM 857 N N . GLU A 1 121 ? -19.357 4.542 7.432 1.00 98.19 121 GLU A N 1
ATOM 858 C CA . GLU A 1 121 ? -18.221 5.419 7.745 1.00 98.19 121 GLU A CA 1
ATOM 859 C C . GLU A 1 121 ? -16.938 4.992 7.023 1.00 98.19 121 GLU A C 1
ATOM 861 O O . GLU A 1 121 ? -16.118 5.852 6.708 1.00 98.19 121 GLU A O 1
ATOM 866 N N . VAL A 1 122 ? -16.756 3.694 6.762 1.00 97.94 122 VAL A N 1
ATOM 867 C CA . VAL A 1 122 ? -15.656 3.183 5.933 1.00 97.94 122 VAL A CA 1
ATOM 868 C C . VAL A 1 122 ? -15.868 3.580 4.473 1.00 97.94 122 VAL A C 1
ATOM 870 O O . VAL A 1 122 ? -14.925 4.053 3.850 1.00 97.94 122 VAL A O 1
ATOM 873 N N . ASP A 1 123 ? -17.089 3.479 3.949 1.00 97.06 123 ASP A N 1
ATOM 874 C CA . ASP A 1 123 ? -17.400 3.910 2.581 1.00 97.06 123 ASP A CA 1
ATOM 875 C C . ASP A 1 123 ? -17.161 5.421 2.414 1.00 97.06 123 ASP A C 1
ATOM 877 O O . ASP A 1 123 ? -16.496 5.854 1.475 1.00 97.06 123 ASP A O 1
ATOM 881 N N . ALA A 1 124 ? -17.599 6.232 3.385 1.00 98.00 124 ALA A N 1
ATOM 882 C CA . ALA A 1 124 ? -17.313 7.667 3.391 1.00 98.00 124 ALA A CA 1
ATOM 883 C C . ALA A 1 124 ? -15.807 7.974 3.512 1.00 98.00 124 ALA A C 1
ATOM 885 O O . ALA A 1 124 ? -15.315 8.907 2.881 1.00 98.00 124 ALA A O 1
ATOM 886 N N . LEU A 1 125 ? -15.064 7.192 4.304 1.00 98.25 125 LEU A N 1
ATOM 887 C CA . LEU A 1 125 ? -13.606 7.296 4.395 1.00 98.25 125 LEU A CA 1
ATOM 888 C C . LEU A 1 125 ? -12.945 7.021 3.036 1.00 98.25 125 LEU A C 1
ATOM 890 O O . LEU A 1 125 ? -12.048 7.762 2.648 1.00 98.25 125 LEU A O 1
ATOM 894 N N . VAL A 1 126 ? -13.375 5.981 2.320 1.00 97.88 126 VAL A N 1
ATOM 895 C CA . VAL A 1 126 ? -12.877 5.620 0.982 1.00 97.88 126 VAL A CA 1
ATOM 896 C C . VAL A 1 126 ? -13.128 6.761 -0.012 1.00 97.88 126 VAL A C 1
ATOM 898 O O . VAL A 1 126 ? -12.197 7.180 -0.703 1.00 97.88 126 VAL A O 1
ATOM 901 N N . ASP A 1 127 ? -14.331 7.339 -0.018 1.00 97.44 127 ASP A N 1
ATOM 902 C CA . ASP A 1 127 ? -14.659 8.501 -0.854 1.00 97.44 127 ASP A CA 1
ATOM 903 C C . ASP A 1 127 ? -13.768 9.717 -0.541 1.00 97.44 127 ASP A C 1
ATOM 905 O O . ASP A 1 127 ? -13.220 10.338 -1.457 1.00 97.44 127 ASP A O 1
ATOM 909 N N . ASP A 1 128 ? -13.583 10.044 0.744 1.00 97.19 128 ASP A N 1
ATOM 910 C CA . ASP A 1 128 ? -12.736 11.160 1.183 1.00 97.19 128 ASP A CA 1
ATOM 911 C C . ASP A 1 128 ? -11.266 10.945 0.775 1.00 97.19 128 ASP A C 1
ATOM 913 O O . ASP A 1 128 ? -10.621 11.855 0.240 1.00 97.19 128 ASP A O 1
ATOM 917 N N . LEU A 1 129 ? -10.739 9.732 0.977 1.00 95.44 129 LEU A N 1
ATOM 918 C CA . LEU A 1 129 ? -9.372 9.355 0.611 1.00 95.44 129 LEU A CA 1
ATOM 919 C C . LEU A 1 129 ? -9.119 9.493 -0.896 1.00 95.44 129 LEU A C 1
ATOM 921 O O . LEU A 1 129 ? -8.074 10.015 -1.290 1.00 95.44 129 LEU A O 1
ATOM 925 N N . ALA A 1 130 ? -10.074 9.089 -1.738 1.00 94.56 130 ALA A N 1
ATOM 926 C CA . ALA A 1 130 ? -9.926 9.137 -3.193 1.00 94.56 130 ALA A CA 1
ATOM 927 C C . ALA A 1 130 ? -9.768 10.558 -3.754 1.00 94.56 130 ALA A C 1
ATOM 929 O O . ALA A 1 130 ? -9.224 10.744 -4.844 1.00 94.56 130 ALA A O 1
ATOM 930 N N . VAL A 1 131 ? -10.236 11.569 -3.019 1.00 92.12 131 VAL A N 1
ATOM 931 C CA . VAL A 1 131 ? -10.132 12.985 -3.401 1.00 92.12 131 VAL A CA 1
ATOM 932 C C . VAL A 1 131 ? -9.189 13.778 -2.496 1.00 92.12 131 VAL A C 1
ATOM 934 O O . VAL A 1 131 ? -9.171 15.009 -2.560 1.00 92.12 131 VAL A O 1
ATOM 937 N N . ASN A 1 132 ? -8.395 13.090 -1.666 1.00 89.06 132 ASN A N 1
ATOM 938 C CA . ASN A 1 132 ? -7.475 13.694 -0.701 1.00 89.06 132 ASN A CA 1
ATOM 939 C C . ASN A 1 132 ? -8.171 14.689 0.258 1.00 89.06 132 ASN A C 1
ATOM 941 O O . ASN A 1 132 ? -7.593 15.702 0.663 1.00 89.06 132 ASN A O 1
ATOM 945 N N . ALA A 1 133 ? -9.438 14.431 0.595 1.00 92.88 133 ALA A N 1
ATOM 946 C CA . ALA A 1 133 ? -10.161 15.162 1.625 1.00 92.88 133 ALA A CA 1
ATOM 947 C C . ALA A 1 133 ? -9.779 14.638 3.013 1.00 92.88 133 ALA A C 1
ATOM 949 O O . ALA A 1 133 ? -9.402 13.481 3.183 1.00 92.88 133 ALA A O 1
ATOM 950 N N . THR A 1 134 ? -9.878 15.496 4.030 1.00 93.44 134 THR A N 1
ATOM 951 C CA . THR A 1 134 ? -9.656 15.075 5.418 1.00 93.44 134 THR A CA 1
ATOM 952 C C . THR A 1 134 ? -10.825 14.204 5.880 1.00 93.44 134 THR A C 1
ATOM 954 O O . THR A 1 134 ? -11.923 14.748 6.038 1.00 93.44 134 THR A O 1
ATOM 957 N N . PRO A 1 135 ? -10.609 12.911 6.177 1.00 96.12 135 PRO A N 1
ATOM 958 C CA . PRO A 1 135 ? -11.698 12.036 6.570 1.00 96.12 135 PRO A CA 1
ATOM 959 C C . PRO A 1 135 ? -12.210 12.342 7.979 1.00 96.12 135 PRO A C 1
ATOM 961 O O . PRO A 1 135 ? -11.465 12.768 8.869 1.00 96.12 135 PRO A O 1
ATOM 964 N N . ALA A 1 136 ? -13.498 12.080 8.207 1.00 96.12 136 ALA A N 1
ATOM 965 C CA . ALA A 1 136 ? -14.121 12.230 9.525 1.00 96.12 136 ALA A CA 1
ATOM 966 C C . ALA A 1 136 ? -13.608 11.200 10.550 1.00 96.12 136 ALA A C 1
ATOM 968 O O . ALA A 1 136 ? -13.554 11.483 11.753 1.00 96.12 136 ALA A O 1
ATOM 969 N N . VAL A 1 137 ? -13.243 10.000 10.087 1.00 97.56 137 VAL A N 1
ATOM 970 C CA . VAL A 1 137 ? -12.527 8.995 10.881 1.00 97.56 137 VAL A CA 1
ATOM 971 C C . VAL A 1 137 ? -11.032 9.297 10.765 1.00 97.56 137 VAL A C 1
ATOM 973 O O . VAL A 1 137 ? -10.499 9.238 9.659 1.00 97.56 137 VAL A O 1
ATOM 976 N N . PRO A 1 138 ? -10.328 9.619 11.866 1.00 97.38 138 PRO A N 1
ATOM 977 C CA . PRO A 1 138 ? -8.889 9.835 11.805 1.00 97.38 138 PRO A CA 1
ATOM 978 C C . PRO A 1 138 ? -8.179 8.567 11.333 1.00 97.38 138 PRO A C 1
ATOM 980 O O . PRO A 1 138 ? -8.477 7.485 11.842 1.00 97.38 138 PRO A O 1
ATOM 983 N N . VAL A 1 139 ? -7.221 8.712 10.421 1.00 97.25 139 VAL A N 1
ATOM 984 C CA . VAL A 1 139 ? -6.389 7.607 9.940 1.00 97.25 139 VAL A CA 1
ATOM 985 C C . VAL A 1 139 ? -4.910 7.882 10.161 1.00 97.25 139 VAL A C 1
ATOM 987 O O . VAL A 1 139 ? -4.450 9.020 10.068 1.00 97.25 139 VAL A O 1
ATOM 990 N N . GLU A 1 140 ? -4.162 6.825 10.449 1.00 97.44 140 GLU A N 1
ATOM 991 C CA . GLU A 1 140 ? -2.704 6.832 10.496 1.00 97.44 140 GLU A CA 1
ATOM 992 C C . GLU A 1 140 ? -2.180 5.875 9.422 1.00 97.44 140 GLU A C 1
ATOM 994 O O . GLU A 1 140 ? -2.501 4.688 9.431 1.00 97.44 140 GLU A O 1
ATOM 999 N N . ALA A 1 141 ? -1.390 6.395 8.483 1.00 96.94 141 ALA A N 1
ATOM 1000 C CA . ALA A 1 141 ? -0.790 5.596 7.422 1.00 96.94 141 ALA A CA 1
ATOM 1001 C C . ALA A 1 141 ? 0.433 4.838 7.945 1.00 96.94 141 ALA A C 1
ATOM 1003 O O . ALA A 1 141 ? 1.423 5.455 8.352 1.00 96.94 141 ALA A O 1
ATOM 1004 N N . LEU A 1 142 ? 0.370 3.507 7.923 1.00 97.75 142 LEU A N 1
ATOM 1005 C CA . LEU A 1 142 ? 1.407 2.6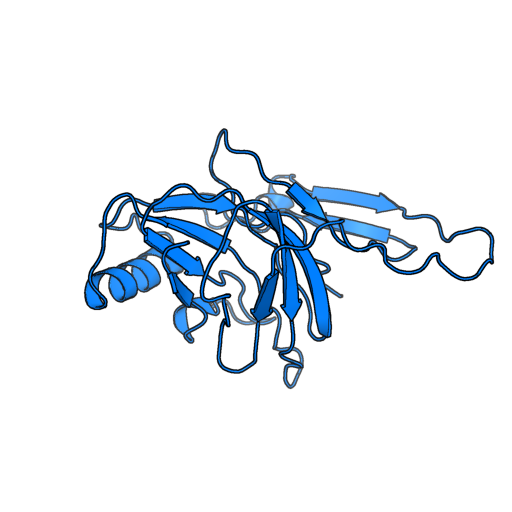34 8.474 1.00 97.75 142 LEU A CA 1
ATOM 1006 C C . LEU A 1 142 ? 2.383 2.109 7.417 1.00 97.75 142 LEU A C 1
ATOM 1008 O O . LEU A 1 142 ? 3.317 1.394 7.764 1.00 97.75 142 LEU A O 1
ATOM 1012 N N . GLY A 1 143 ? 2.204 2.476 6.146 1.00 97.56 143 GLY A N 1
ATOM 1013 C CA . GLY A 1 143 ? 2.957 1.917 5.030 1.00 97.56 143 GLY A CA 1
ATOM 1014 C C . GLY A 1 143 ? 2.190 0.780 4.371 1.00 97.56 143 GLY A C 1
ATOM 1015 O O . GLY A 1 143 ? 0.987 0.869 4.149 1.00 97.56 143 GLY A O 1
ATOM 1016 N N . GLY A 1 144 ? 2.905 -0.288 4.046 1.00 97.94 144 GLY A N 1
ATOM 1017 C CA . GLY A 1 144 ? 2.404 -1.428 3.292 1.00 97.94 144 GLY A CA 1
ATOM 1018 C C . GLY A 1 144 ? 3.346 -1.757 2.138 1.00 97.94 144 GLY A C 1
ATOM 1019 O O . GLY A 1 144 ? 4.495 -1.299 2.135 1.00 97.94 144 GLY A O 1
ATOM 1020 N N . LEU A 1 145 ? 2.872 -2.525 1.159 1.00 98.38 145 LEU A N 1
ATOM 1021 C CA . LEU A 1 145 ? 3.645 -2.836 -0.041 1.00 98.38 145 LEU A CA 1
ATOM 1022 C C . LEU A 1 145 ? 3.180 -1.947 -1.196 1.00 98.38 145 LEU A C 1
ATOM 1024 O O . LEU A 1 145 ? 1.996 -1.911 -1.510 1.00 98.38 145 LEU A O 1
ATOM 1028 N N . GLY A 1 146 ? 4.110 -1.204 -1.796 1.00 97.25 146 GLY A N 1
ATOM 1029 C CA . GLY A 1 146 ? 3.842 -0.353 -2.953 1.00 97.25 146 GLY A CA 1
ATOM 1030 C C . GLY A 1 146 ? 3.376 -1.159 -4.166 1.00 97.25 146 GLY A C 1
ATOM 1031 O O . GLY A 1 146 ? 3.415 -2.387 -4.151 1.00 97.25 146 GLY A O 1
ATOM 1032 N N . ALA A 1 147 ? 2.978 -0.456 -5.226 1.00 95.88 147 ALA A N 1
ATOM 1033 C CA . ALA A 1 147 ? 2.423 -1.056 -6.437 1.00 95.88 147 ALA A CA 1
ATOM 1034 C C . ALA A 1 147 ? 3.241 -2.261 -6.959 1.00 95.88 147 ALA A C 1
ATOM 1036 O O . ALA A 1 147 ? 4.450 -2.152 -7.195 1.00 95.88 147 ALA A O 1
ATOM 1037 N N . ILE A 1 148 ? 2.572 -3.394 -7.168 1.00 96.38 148 ILE A N 1
ATOM 1038 C CA . ILE A 1 148 ? 3.112 -4.630 -7.730 1.00 96.38 148 ILE A CA 1
ATOM 1039 C C . ILE A 1 148 ? 2.348 -5.016 -8.998 1.00 96.38 148 ILE A C 1
ATOM 1041 O O . ILE A 1 148 ? 1.122 -5.107 -9.009 1.00 96.38 148 ILE A O 1
ATOM 1045 N N . SER A 1 149 ? 3.078 -5.232 -10.090 1.00 95.62 149 SER A N 1
ATOM 1046 C CA . SER A 1 149 ? 2.510 -5.646 -11.376 1.00 95.62 149 SER A CA 1
ATOM 1047 C C . SER A 1 149 ? 1.931 -7.068 -11.333 1.00 95.62 149 SER A C 1
ATOM 1049 O O . SER A 1 149 ? 2.322 -7.858 -10.466 1.00 95.62 149 SER A O 1
ATOM 1051 N N . PRO A 1 150 ? 1.043 -7.414 -12.286 1.00 95.62 150 PRO A N 1
ATOM 1052 C CA . PRO A 1 150 ? 0.463 -8.745 -12.409 1.00 95.62 150 PRO A CA 1
ATOM 1053 C C . PRO A 1 150 ? 1.465 -9.893 -12.266 1.00 95.62 150 PRO A C 1
ATOM 1055 O O . PRO A 1 150 ? 2.524 -9.906 -12.898 1.00 95.62 150 PRO A O 1
ATOM 1058 N N . GLY A 1 151 ? 1.125 -10.876 -11.431 1.00 94.44 151 GLY A N 1
ATOM 1059 C CA . GLY A 1 151 ? 1.934 -12.076 -11.203 1.00 94.44 151 GLY A CA 1
ATOM 1060 C C . GLY A 1 151 ? 3.195 -11.877 -10.356 1.00 94.44 151 GLY A C 1
ATOM 1061 O O . GLY A 1 151 ? 3.863 -12.869 -10.052 1.00 94.44 151 GLY A O 1
ATOM 1062 N N . LEU A 1 152 ? 3.521 -10.642 -9.960 1.00 95.56 152 LEU A N 1
ATOM 1063 C CA . LEU A 1 152 ? 4.623 -10.355 -9.046 1.00 95.56 152 LEU A CA 1
ATOM 1064 C C . LEU A 1 152 ? 4.186 -10.433 -7.582 1.00 95.56 152 LEU A C 1
ATOM 1066 O O . LEU A 1 152 ? 3.006 -10.507 -7.231 1.00 95.56 152 LEU A O 1
ATOM 1070 N N . GLU A 1 153 ? 5.182 -10.421 -6.710 1.00 96.81 153 GLU A N 1
ATOM 1071 C CA . GLU A 1 153 ? 5.006 -10.473 -5.271 1.00 96.81 153 GLU A CA 1
ATOM 1072 C C . GLU A 1 153 ? 6.137 -9.735 -4.558 1.00 96.81 153 GLU A C 1
ATOM 1074 O O . GLU A 1 153 ? 7.202 -9.474 -5.120 1.00 96.81 153 GLU A O 1
ATOM 1079 N N . GLY A 1 154 ? 5.895 -9.431 -3.293 1.00 96.81 154 GLY A N 1
ATOM 1080 C CA . GLY A 1 154 ? 6.890 -8.916 -2.369 1.00 96.81 154 GLY A CA 1
ATOM 1081 C C . GLY A 1 154 ? 6.511 -9.280 -0.943 1.00 96.81 154 GLY A C 1
ATOM 1082 O O . GLY A 1 154 ? 5.553 -10.015 -0.698 1.00 96.81 154 GLY A O 1
ATOM 1083 N N . TYR A 1 155 ? 7.256 -8.751 0.014 1.00 98.06 155 TYR A N 1
ATOM 1084 C CA . TYR A 1 155 ? 7.004 -8.973 1.428 1.00 98.06 155 TYR A CA 1
ATOM 1085 C C . TYR A 1 155 ? 6.938 -7.650 2.162 1.00 98.06 155 TYR A C 1
ATOM 1087 O O . TYR A 1 155 ? 7.679 -6.718 1.858 1.00 98.06 155 TYR A O 1
ATOM 1095 N N . VAL A 1 156 ? 6.088 -7.594 3.176 1.00 98.12 156 VAL A N 1
ATOM 1096 C CA . VAL A 1 156 ? 6.003 -6.465 4.097 1.00 98.12 156 VAL A CA 1
ATOM 1097 C C . VAL A 1 156 ? 6.023 -6.980 5.527 1.00 98.12 156 VAL A C 1
ATOM 1099 O O . VAL A 1 156 ? 5.373 -7.979 5.839 1.00 98.12 156 VAL A O 1
ATOM 1102 N N . HIS A 1 157 ? 6.799 -6.338 6.394 1.00 97.75 157 HIS A N 1
ATOM 1103 C CA . HIS A 1 157 ? 6.799 -6.661 7.814 1.00 97.75 157 HIS A CA 1
ATOM 1104 C C . HIS A 1 157 ? 5.710 -5.853 8.517 1.00 97.75 157 HIS A C 1
ATOM 1106 O O . HIS A 1 157 ? 5.775 -4.625 8.561 1.00 97.75 157 HIS A O 1
ATOM 1112 N N . LEU A 1 158 ? 4.725 -6.539 9.094 1.00 97.56 158 LEU A N 1
ATOM 1113 C CA . LEU A 1 158 ? 3.613 -5.920 9.807 1.00 97.56 158 LEU A CA 1
ATOM 1114 C C . LEU A 1 158 ? 3.690 -6.288 11.287 1.00 97.56 158 LEU A C 1
ATOM 1116 O O . LEU A 1 158 ? 3.786 -7.459 11.633 1.00 97.56 158 LEU A O 1
ATOM 1120 N N . ASP A 1 159 ? 3.626 -5.286 12.157 1.00 96.56 159 ASP A N 1
ATOM 1121 C CA . ASP A 1 159 ? 3.411 -5.433 13.598 1.00 96.56 159 ASP A CA 1
ATOM 1122 C C . ASP A 1 159 ? 2.265 -4.493 13.959 1.00 96.56 159 ASP A C 1
ATOM 1124 O O . ASP A 1 159 ? 2.463 -3.295 14.160 1.00 96.56 159 ASP A O 1
ATOM 1128 N N . LEU A 1 160 ? 1.042 -5.019 13.881 1.00 96.44 160 LEU A N 1
ATOM 1129 C CA . LEU A 1 160 ? -0.184 -4.243 14.015 1.00 96.44 160 LEU A CA 1
ATOM 1130 C C . LEU A 1 160 ? -0.731 -4.419 15.437 1.00 96.44 160 LEU A C 1
ATOM 1132 O O . LEU A 1 160 ? -1.234 -5.495 15.770 1.00 96.44 160 LEU A O 1
ATOM 1136 N N . PRO A 1 161 ? -0.672 -3.387 16.300 1.00 95.50 161 PRO A N 1
ATOM 1137 C CA . PRO A 1 161 ? -1.320 -3.447 17.603 1.00 95.50 161 PRO A CA 1
ATOM 1138 C C . PRO A 1 161 ? -2.833 -3.678 17.463 1.00 95.50 161 PRO A C 1
ATOM 1140 O O . PRO A 1 161 ? -3.412 -3.329 16.434 1.00 95.50 161 PRO A O 1
ATOM 1143 N N . PRO A 1 162 ? -3.525 -4.153 18.511 1.00 96.31 162 PRO A N 1
ATOM 1144 C CA . PRO A 1 162 ? -4.980 -4.248 18.483 1.00 96.31 162 PRO A CA 1
ATOM 1145 C C . PRO A 1 162 ? -5.645 -2.921 18.077 1.00 96.31 162 PRO A C 1
ATOM 1147 O O . PRO A 1 162 ? -5.289 -1.843 18.577 1.00 96.31 162 PRO A O 1
ATOM 1150 N N . GLY A 1 163 ? -6.608 -3.007 17.165 1.00 96.88 163 GLY A N 1
ATOM 1151 C CA . GLY A 1 163 ? -7.315 -1.868 16.589 1.00 96.88 163 GLY A CA 1
ATOM 1152 C C . GLY A 1 163 ? -8.023 -2.241 15.292 1.00 96.88 163 GLY A C 1
ATOM 1153 O O . GLY A 1 163 ? -7.936 -3.382 14.847 1.00 96.88 163 GLY A O 1
ATOM 1154 N N . ASP A 1 164 ? -8.692 -1.256 14.701 1.00 98.31 164 ASP A N 1
ATOM 1155 C CA . ASP A 1 164 ? -9.364 -1.401 13.414 1.00 98.31 164 ASP A CA 1
ATOM 1156 C C . ASP A 1 164 ? -8.522 -0.752 12.318 1.00 98.31 164 ASP A C 1
ATOM 1158 O O . ASP A 1 164 ? -7.905 0.300 12.523 1.00 98.31 164 ASP A O 1
ATOM 1162 N N . TYR A 1 165 ? -8.498 -1.390 11.156 1.00 98.50 165 TYR A N 1
ATOM 1163 C CA . TYR A 1 165 ? -7.657 -1.017 10.031 1.00 98.50 165 TYR A CA 1
ATOM 1164 C C . TYR A 1 165 ? -8.449 -1.067 8.732 1.00 98.50 165 TYR A C 1
ATOM 1166 O O . TYR A 1 165 ? -9.448 -1.779 8.622 1.00 98.50 165 TYR A O 1
ATOM 1174 N N . VAL A 1 166 ? -7.967 -0.332 7.735 1.00 98.25 166 VAL A N 1
ATOM 1175 C CA . VAL A 1 166 ? -8.407 -0.462 6.348 1.00 98.25 166 VAL A CA 1
ATOM 1176 C C . VAL A 1 166 ? -7.169 -0.633 5.477 1.00 98.25 166 VAL A C 1
ATOM 1178 O O . VAL A 1 166 ? -6.246 0.180 5.527 1.00 98.25 166 VAL A O 1
ATOM 1181 N N . ALA A 1 167 ? -7.141 -1.711 4.702 1.00 98.25 167 ALA A N 1
ATOM 1182 C CA . ALA A 1 167 ? -6.228 -1.869 3.583 1.00 98.25 167 ALA A CA 1
ATOM 1183 C C . ALA A 1 167 ? -6.852 -1.198 2.354 1.00 98.25 167 ALA A C 1
ATOM 1185 O O . ALA A 1 167 ? -8.036 -1.412 2.111 1.00 98.25 167 ALA A O 1
ATOM 1186 N N . VAL A 1 168 ? -6.096 -0.412 1.588 1.00 97.88 168 VAL A N 1
ATOM 1187 C CA . VAL A 1 168 ? -6.590 0.322 0.404 1.00 97.88 168 VAL A CA 1
ATOM 1188 C C . VAL A 1 168 ? -5.601 0.249 -0.760 1.00 97.88 168 VAL A C 1
ATOM 1190 O O . VAL A 1 168 ? -4.400 0.088 -0.534 1.00 97.88 168 VAL A O 1
ATOM 1193 N N . ASP A 1 169 ? -6.100 0.338 -1.993 1.00 97.56 169 ASP A N 1
ATOM 1194 C CA . ASP A 1 169 ? -5.299 0.506 -3.216 1.00 97.56 169 ASP A CA 1
ATOM 1195 C C . ASP A 1 169 ? -5.440 1.941 -3.746 1.00 97.56 169 ASP A C 1
ATOM 1197 O O . ASP A 1 169 ? -6.505 2.312 -4.245 1.00 97.56 169 ASP A O 1
ATOM 1201 N N . PHE A 1 170 ? -4.388 2.760 -3.650 1.00 95.81 170 PHE A N 1
ATOM 1202 C CA . PHE A 1 170 ? -4.410 4.121 -4.200 1.00 95.81 170 PHE A CA 1
ATOM 1203 C C . PHE A 1 170 ? -4.031 4.192 -5.679 1.00 95.81 170 PHE A C 1
ATOM 1205 O O . PHE A 1 170 ? -4.114 5.272 -6.273 1.00 95.81 170 PHE A O 1
ATOM 1212 N N . MET A 1 171 ? -3.590 3.088 -6.281 1.00 93.75 171 MET A N 1
ATOM 1213 C CA . MET A 1 171 ? -3.121 3.102 -7.656 1.00 93.75 171 MET A CA 1
ATOM 1214 C C . MET A 1 171 ? -4.294 3.187 -8.629 1.00 93.75 171 MET A C 1
ATOM 1216 O O . MET A 1 171 ? -5.326 2.558 -8.408 1.00 93.75 171 MET A O 1
ATOM 1220 N N . PRO A 1 172 ? -4.155 3.978 -9.702 1.00 92.44 172 PRO A N 1
ATOM 1221 C CA . PRO A 1 172 ? -5.016 3.877 -10.864 1.00 92.44 172 PRO A CA 1
ATOM 1222 C C . PRO A 1 172 ? -4.396 2.965 -11.929 1.00 92.44 172 PRO A C 1
ATOM 1224 O O . PRO A 1 172 ? -3.171 2.776 -11.981 1.00 92.44 172 PRO A O 1
ATOM 1227 N N . ASP A 1 173 ? -5.231 2.514 -12.859 1.00 89.38 173 ASP A N 1
ATOM 1228 C CA . ASP A 1 173 ? -4.767 1.886 -14.088 1.00 89.38 173 ASP A CA 1
ATOM 1229 C C . ASP A 1 173 ? -4.024 2.874 -15.009 1.00 89.38 173 ASP A C 1
ATOM 1231 O O . ASP A 1 173 ? -4.277 4.089 -15.006 1.00 89.38 173 ASP A O 1
ATOM 1235 N N . PRO A 1 174 ? -3.101 2.389 -15.863 1.00 84.31 174 PRO A N 1
ATOM 1236 C CA . PRO A 1 174 ? -2.377 3.240 -16.797 1.00 84.31 174 PRO A CA 1
ATOM 1237 C C . PRO A 1 174 ? -3.299 4.032 -17.739 1.00 84.31 174 PRO A C 1
ATOM 1239 O O . PRO A 1 174 ? -3.911 3.492 -18.656 1.00 84.31 174 PRO A O 1
ATOM 1242 N N . GLY A 1 175 ? -3.304 5.357 -17.585 1.00 85.06 175 GLY A N 1
ATOM 1243 C CA . GLY A 1 175 ? -4.097 6.260 -18.426 1.00 85.06 175 GLY A CA 1
ATOM 1244 C C . GLY A 1 175 ? -5.458 6.635 -17.839 1.00 85.06 175 GLY A C 1
ATOM 1245 O O . GLY A 1 175 ? -6.121 7.499 -18.416 1.00 85.06 175 GLY A O 1
ATOM 1246 N N . ASP A 1 176 ? -5.821 6.072 -16.686 1.00 87.62 176 ASP A N 1
ATOM 1247 C CA . ASP A 1 176 ? -6.912 6.541 -15.836 1.00 87.62 176 ASP A CA 1
ATOM 1248 C C . ASP A 1 176 ? -6.339 7.283 -14.610 1.00 87.62 176 ASP A C 1
ATOM 1250 O O . ASP A 1 176 ? -5.182 7.122 -14.226 1.00 87.62 176 ASP A O 1
ATOM 1254 N N . SER A 1 177 ? -7.135 8.170 -14.024 1.00 88.81 177 SER A N 1
ATOM 1255 C CA . SER A 1 177 ? -6.852 8.838 -12.748 1.00 88.81 177 SER A CA 1
ATOM 1256 C C . SER A 1 177 ? -7.662 8.271 -11.584 1.00 88.81 177 SER A C 1
ATOM 1258 O O . SER A 1 177 ? -7.433 8.663 -10.442 1.00 88.81 177 SER A O 1
ATOM 1260 N N . ARG A 1 178 ? -8.648 7.416 -11.865 1.00 93.25 178 ARG A N 1
ATOM 1261 C CA . ARG A 1 178 ? -9.500 6.794 -10.860 1.00 93.25 178 ARG A CA 1
ATOM 1262 C C . ARG A 1 178 ? -8.703 5.737 -10.083 1.00 93.25 178 ARG A C 1
ATOM 1264 O O . ARG A 1 178 ? -8.201 4.814 -10.712 1.00 93.25 178 ARG A O 1
ATOM 1271 N N . PRO A 1 179 ? -8.581 5.856 -8.751 1.00 94.81 179 PRO A N 1
ATOM 1272 C CA . PRO A 1 179 ? -7.865 4.870 -7.954 1.00 94.81 179 PRO A CA 1
ATOM 1273 C C . PRO A 1 179 ? -8.733 3.635 -7.678 1.00 94.81 179 PRO A C 1
ATOM 1275 O O . PRO A 1 179 ? -9.943 3.765 -7.461 1.00 94.81 179 PRO A O 1
ATOM 1278 N N . HIS A 1 180 ? -8.106 2.462 -7.597 1.00 96.00 180 HIS A N 1
ATOM 1279 C CA . HIS A 1 180 ? -8.795 1.177 -7.440 1.00 96.00 180 HIS A CA 1
ATOM 1280 C C . HIS A 1 180 ? -9.600 1.051 -6.138 1.00 96.00 180 HIS A C 1
ATOM 1282 O O . HIS A 1 180 ? -10.570 0.292 -6.095 1.00 96.00 180 HIS A O 1
ATOM 1288 N N . LEU A 1 181 ? -9.287 1.815 -5.079 1.00 96.56 181 LEU A N 1
ATOM 1289 C CA . LEU A 1 181 ? -10.123 1.844 -3.869 1.00 96.56 181 LEU A CA 1
ATOM 1290 C C . LEU A 1 181 ? -11.591 2.197 -4.166 1.00 96.56 181 LEU A C 1
ATOM 1292 O O . LEU A 1 181 ? -12.486 1.686 -3.498 1.00 96.56 181 LEU A O 1
ATOM 1296 N N . LEU A 1 182 ? -11.858 3.005 -5.202 1.00 96.31 182 LEU A N 1
ATOM 1297 C CA . LEU A 1 182 ? -13.223 3.329 -5.624 1.00 96.31 182 LEU A CA 1
ATOM 1298 C C . LEU A 1 182 ? -13.904 2.196 -6.407 1.00 96.31 182 LEU A C 1
ATOM 1300 O O . LEU A 1 182 ? -15.116 2.257 -6.619 1.00 96.31 182 LEU A O 1
ATOM 1304 N N . ASP A 1 183 ? -13.148 1.189 -6.834 1.00 93.75 183 ASP A N 1
ATOM 1305 C CA . ASP A 1 183 ? -13.624 -0.002 -7.543 1.00 93.75 183 ASP A CA 1
ATOM 1306 C C . ASP A 1 183 ? -13.752 -1.217 -6.611 1.00 93.75 183 ASP A C 1
ATOM 1308 O O . ASP A 1 183 ? -14.041 -2.326 -7.053 1.00 93.75 183 ASP A O 1
ATOM 1312 N N . GLY A 1 184 ? -13.610 -0.994 -5.300 1.00 93.00 184 GLY A N 1
ATOM 1313 C CA . GLY A 1 184 ? -13.770 -2.020 -4.272 1.00 93.00 184 GLY A CA 1
ATOM 1314 C C . GLY A 1 184 ? -12.457 -2.612 -3.765 1.00 93.00 184 GLY A C 1
ATOM 1315 O O . GLY A 1 184 ? -12.497 -3.516 -2.933 1.00 93.00 184 GLY A O 1
ATOM 1316 N N . TYR A 1 185 ? -11.298 -2.092 -4.188 1.00 96.56 185 TYR A N 1
ATOM 1317 C CA . TYR A 1 185 ? -9.991 -2.513 -3.668 1.00 96.56 185 TYR A CA 1
ATOM 1318 C C . TYR A 1 185 ? -9.680 -1.854 -2.322 1.00 96.56 185 TYR A C 1
ATOM 1320 O O . TYR A 1 185 ? -8.733 -1.081 -2.149 1.00 96.56 185 TYR A O 1
ATOM 1328 N N . TYR A 1 186 ? -10.521 -2.174 -1.345 1.00 97.44 186 TYR A N 1
ATOM 1329 C CA . TYR A 1 186 ? -10.289 -1.908 0.060 1.00 97.44 186 TYR A CA 1
ATOM 1330 C C . TYR A 1 186 ? -10.828 -3.052 0.919 1.00 97.44 186 TYR A C 1
ATOM 1332 O O . TYR A 1 186 ? -11.747 -3.771 0.536 1.00 97.44 186 TYR A O 1
ATOM 1340 N N . ALA A 1 187 ? -10.263 -3.221 2.110 1.00 97.12 187 ALA A N 1
ATOM 1341 C CA . ALA A 1 187 ? -10.739 -4.200 3.078 1.00 97.12 187 ALA A CA 1
ATOM 1342 C C . ALA A 1 187 ? -10.583 -3.666 4.501 1.00 97.12 187 ALA A C 1
ATOM 1344 O O . ALA A 1 187 ? -9.482 -3.301 4.914 1.00 97.12 187 ALA A O 1
ATOM 1345 N N . ALA A 1 188 ? -11.676 -3.645 5.263 1.00 96.81 188 ALA A N 1
ATOM 1346 C CA . ALA A 1 188 ? -11.632 -3.379 6.698 1.00 96.81 188 ALA A CA 1
ATOM 1347 C C . ALA A 1 188 ? -11.276 -4.662 7.464 1.00 96.81 188 ALA A C 1
ATOM 1349 O O . ALA A 1 188 ? -11.818 -5.728 7.167 1.00 96.81 188 ALA A O 1
ATOM 1350 N N . PHE A 1 189 ? -10.385 -4.572 8.452 1.00 96.81 189 PHE A N 1
ATOM 1351 C CA . PHE A 1 189 ? -9.926 -5.731 9.221 1.00 96.81 189 PHE A CA 1
ATOM 1352 C C . PHE A 1 189 ? -9.435 -5.355 10.627 1.00 96.81 189 PHE A C 1
ATOM 1354 O O . PHE A 1 189 ? -9.191 -4.185 10.931 1.00 96.81 189 PHE A O 1
ATOM 1361 N N . ALA A 1 190 ? -9.275 -6.370 11.477 1.00 95.88 190 ALA A N 1
ATOM 1362 C CA . ALA A 1 190 ? -8.633 -6.278 12.785 1.00 95.88 190 ALA A CA 1
ATOM 1363 C C . ALA A 1 190 ? -7.672 -7.479 12.947 1.00 95.88 190 ALA A C 1
ATOM 1365 O O . ALA A 1 190 ? -8.100 -8.599 12.661 1.00 95.88 190 ALA A O 1
ATOM 1366 N N . PRO A 1 191 ? -6.398 -7.259 13.331 1.00 88.81 191 PRO A N 1
ATOM 1367 C CA . PRO A 1 191 ? -5.345 -8.280 13.346 1.00 88.81 191 PRO A CA 1
ATOM 1368 C C . PRO A 1 191 ? -5.478 -9.337 14.452 1.00 88.81 191 PRO A C 1
ATOM 1370 O O . PRO A 1 191 ? -6.033 -9.022 15.534 1.00 88.81 191 PRO A O 1
#

Foldseek 3Di:
DWDFWDWADADPPADWDKFTDDDAAKDKDFAQDADPVGHGCVVVVPMDIDHHHDPPPDDPPPDDDPPPAPEEWEQEPQAIDDDQDDAFFKYKYWQQHQDDPQDSWWFWWKKFWPADDDPVLVVQVLVCVQVVHCRPTDIHTNIGIGIGHHGHIIMIGDHDDWGKMKIATQDDGVPDSGTCSVVVHMDIDTD

Radius of gyration: 16.64 Å; Cα contacts (8 Å, |Δi|>4): 427; chains: 1; bounding box: 50×40×40 Å

Nearest PDB structures (foldseek):
  6n0a-assembly2_B  TM=3.867E-01  e=1.210E+00  Streptoco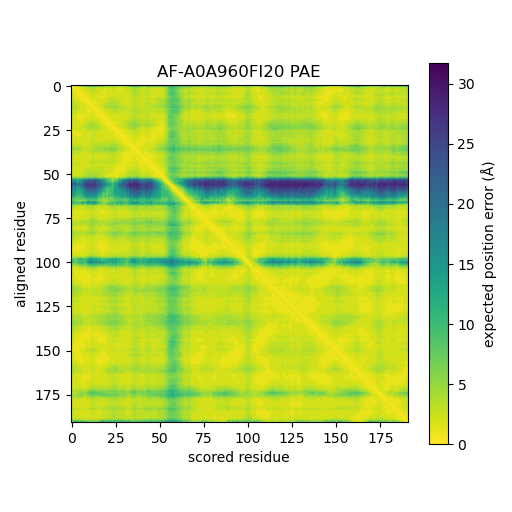ccus pyogenes
  8f70-assembly1_A  TM=1.808E-01  e=6.238E-01  Streptococcus pyogenes
  6bbw-assembly2_B  TM=2.555E-01  e=2.928E+00  Streptococcus pyogenes
  7u23-assembly1_F  TM=3.002E-01  e=6.344E+00  Homo sapiens
  6n0a-assembly1_A  TM=1.735E-01  e=1.595E+00  Streptococcus pyogenes

pLDDT: mean 92.66, std 8.65, range [55.78, 98.62]

Mean predicted aligned error: 4.25 Å

Sequence (191 aa):
VDMIGGVSYIGPGQTIDAMVDLPAGTVMAMCYVPDPDGVAHALRGMSSVLTVGGGDGGTPPAQQDPDPVAGTIELAEDGYRLPDAMPAGWYRVRNTDQGDGGEGLHELSILRLGRSASADEVDALVDDLAVNATPAVPVEALGGLGAISPGLEGYVHLDLPPGD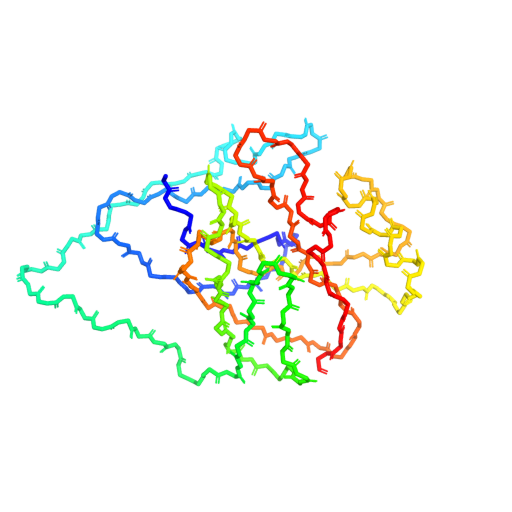YVAVDFMPDPGDSRPHLLDGYYAAFAP

Secondary structure (DSSP, 8-state):
---B--B-SB-TT----EE-PPPSEEEEEE---B-TTS-BGGGGT-EEEEEEPPPSSSPPPPP---SSEEEEEEEETTEEE--S---SEEEEEEE----STT---EEEEEEEESS---HHHHHHHHHHHHTT---SS-EEEEEEEEEE-TT-EEEEEE---SS-EEEE--PBPTT---BGGGGT-EEEE--

Solvent-accessible surface area (backbone atoms only — not comparable to full-atom values): 10862 Å² total; per-residue (Å²): 133,82,42,56,41,42,69,25,60,59,39,90,94,64,83,72,53,49,49,54,76,78,69,62,41,82,46,73,51,67,38,72,59,56,47,98,88,66,47,30,35,30,84,75,63,48,52,48,77,45,78,38,74,66,67,94,85,56,82,76,76,75,88,76,76,68,85,70,62,67,47,58,34,38,42,36,85,91,27,69,44,72,59,90,62,44,69,68,37,30,29,40,38,34,26,68,14,67,45,65,100,78,38,41,61,42,39,38,27,38,30,40,40,76,55,87,69,53,70,73,51,48,54,51,37,52,58,24,54,77,70,74,45,88,44,92,69,50,71,46,41,60,10,38,33,20,46,23,25,48,72,37,55,34,32,28,52,44,75,62,72,90,56,38,33,38,38,35,17,78,45,44,48,88,93,53,84,63,35,36,40,83,76,53,28,48,47,78,49,58,83